Protein AF-A0A443QLZ4-F1 (afdb_monomer_lite)

Organism: NCBI:txid1965070

Sequence (240 aa):
MLQHGLLSSGIDWIINAPALGIEQSEVVFQNKTVSNNLGFALSLFGYDVWLTNSRGNTYGVNHTKLDPMKEDKSIRNFLYEVGGPFLPPNNLVNKLGGVLCSDFLFREVCANILFLIIGPDHFQLNKTRLHVYVAHTPAGISAWNLVHHLQSFESKKFQKFDYGADKNRQKYGTKTPPLYNLTKIDSRCTAIIFSQNDWISDPDDVQFLRDQVKGQFLLDYKVPFLQWNHADFIWGIEAA

Secondary structure (DSSP, 8-state):
-B---TT--GGGGG-SSSSSSSTT---EETTEE--S-HHHHHHHTT----B---TTSTT----SS--TTSS---HHHIIIII--BSS-TT-HHHHHHHHHHHSTTTHHHHHHHHHHHH---TTTB-GGGHHHHHHHSS---BHHHHHHHHHHHHHTS-B-----HHHHHHHHSSSSPPBP-GGG---TT-EEEE-SS-SSS-HHHHHHHHHH--SPPSEEEE-S-TT--TTHHHHBTT--

InterPro domains:
  IPR029058 Alpha/Beta hydrolase fold [G3DSA:3.40.50.1820] (1-77)
  IPR029058 Alpha/Beta hydrolase fold [G3DSA:3.40.50.1820] (78-240)
  IPR029058 Alpha/Beta hydrolase fold [SSF53474] (86-238)

Radius of gyration: 19.68 Å; chains: 1; bounding box: 50×44×58 Å

Foldseek 3Di:
DDEDDDQAFLCLLQQLDPDNDQPDAPDADPNDRADLRNQRRCVVVVDDRDRDGDAQFQVRQPDPPDHLPPDDDDPVCQQQPPQGWPPGAPDPQLVVQLVQLCDPVCLVVLQVVVCVQWNDDPQFAPSNSSSVVSNRTSRTDTSQSVQQVVVCVVVVAQFDRQSAQVVCCVPPVGRGTDGDQQCVQADQAAAAEEECGGPPCHPVNVVVSVVRHPYHHPYYYYDPDNRCTRSSCRNTPPND

pLDDT: mean 84.99, std 12.44, range [49.16, 97.94]

Structure (mmCIF, N/CA/C/O backbone):
data_AF-A0A443QLZ4-F1
#
_entry.id   AF-A0A443QLZ4-F1
#
loop_
_atom_site.group_PDB
_atom_site.id
_atom_site.type_symbol
_atom_site.label_atom_id
_atom_site.label_alt_id
_atom_site.label_comp_id
_atom_site.label_asym_id
_atom_site.label_entity_id
_atom_site.label_seq_id
_atom_site.pdbx_PDB_ins_code
_atom_site.Cartn_x
_atom_site.Cartn_y
_atom_site.Cartn_z
_atom_site.occupancy
_atom_site.B_iso_or_equiv
_atom_site.auth_seq_id
_atom_site.auth_comp_id
_atom_site.auth_asym_id
_atom_site.auth_atom_id
_atom_site.pdbx_PDB_model_num
ATOM 1 N N . MET A 1 1 ? -9.778 5.030 -9.621 1.00 87.88 1 MET A N 1
ATOM 2 C CA . MET A 1 1 ? -9.053 5.656 -8.492 1.00 87.88 1 MET A CA 1
ATOM 3 C C . MET A 1 1 ? -7.991 4.681 -8.021 1.00 87.88 1 MET A C 1
ATOM 5 O O . MET A 1 1 ? -8.345 3.541 -7.755 1.00 87.88 1 MET A O 1
ATOM 9 N N . LEU A 1 2 ? -6.731 5.104 -7.955 1.00 91.88 2 LEU A N 1
ATOM 10 C CA . LEU A 1 2 ? -5.603 4.325 -7.446 1.00 91.88 2 LEU A CA 1
ATOM 11 C C . LEU A 1 2 ? -5.180 4.905 -6.095 1.00 91.88 2 LEU A C 1
ATOM 13 O O . LEU A 1 2 ? -4.821 6.081 -6.017 1.00 91.88 2 LEU A O 1
ATOM 17 N N . GLN A 1 3 ? -5.255 4.082 -5.051 1.00 91.69 3 GLN A N 1
ATOM 18 C CA . GLN A 1 3 ? -4.931 4.444 -3.673 1.00 91.69 3 GLN A CA 1
ATOM 19 C C . GLN A 1 3 ? -3.658 3.723 -3.245 1.00 91.69 3 GLN A C 1
ATOM 21 O O . GLN A 1 3 ? -3.548 2.513 -3.398 1.00 91.69 3 GLN A O 1
ATOM 26 N N . HIS A 1 4 ? -2.707 4.473 -2.700 1.00 89.94 4 HIS A N 1
ATOM 27 C CA . HIS A 1 4 ? -1.430 3.943 -2.231 1.00 89.94 4 HIS A CA 1
ATOM 28 C C . HIS A 1 4 ? -1.506 3.412 -0.785 1.00 89.94 4 HIS A C 1
ATOM 30 O O . HIS A 1 4 ? -2.397 3.804 -0.020 1.00 89.94 4 HIS A O 1
ATOM 36 N N . GLY A 1 5 ? -0.536 2.567 -0.410 1.00 85.12 5 GLY A N 1
ATOM 37 C CA . GLY A 1 5 ? -0.358 2.028 0.946 1.00 85.12 5 GLY A CA 1
ATOM 38 C C . GLY A 1 5 ? 0.264 3.019 1.941 1.00 85.12 5 GLY A C 1
ATOM 39 O O . GLY A 1 5 ? 0.556 4.166 1.596 1.00 85.12 5 GLY A O 1
ATOM 40 N N . LEU A 1 6 ? 0.485 2.575 3.186 1.00 84.00 6 LEU A N 1
ATOM 41 C CA . LEU A 1 6 ? 0.825 3.432 4.334 1.00 84.00 6 LEU A CA 1
ATOM 42 C C . LEU A 1 6 ? 1.983 4.408 4.072 1.00 84.00 6 LEU A C 1
ATOM 44 O O . LEU A 1 6 ? 1.815 5.603 4.277 1.00 84.00 6 LEU A O 1
ATOM 48 N N . LEU A 1 7 ? 3.144 3.917 3.633 1.00 83.12 7 LEU A N 1
ATOM 49 C CA . LEU A 1 7 ? 4.377 4.715 3.515 1.00 83.12 7 LEU A CA 1
ATOM 50 C C . LEU A 1 7 ? 4.569 5.372 2.139 1.00 83.12 7 LEU A C 1
ATOM 52 O O . LEU A 1 7 ? 5.565 6.055 1.910 1.00 83.12 7 LEU A O 1
ATOM 56 N N . SER A 1 8 ? 3.625 5.153 1.234 1.00 87.38 8 SER A N 1
ATOM 57 C CA . SER A 1 8 ? 3.725 5.448 -0.193 1.00 87.38 8 SER A CA 1
ATOM 58 C C . SER A 1 8 ? 2.998 6.760 -0.555 1.00 87.38 8 SER A C 1
ATOM 60 O O . SER A 1 8 ? 2.537 7.506 0.315 1.00 87.38 8 SER A O 1
ATOM 62 N N . SER A 1 9 ? 2.912 7.079 -1.845 1.00 90.44 9 SER A N 1
ATOM 63 C CA . SER A 1 9 ? 2.120 8.186 -2.382 1.00 90.44 9 SER A CA 1
ATOM 64 C C . SER A 1 9 ? 1.564 7.845 -3.761 1.00 90.44 9 SER A C 1
ATOM 66 O O . SER A 1 9 ? 1.970 6.868 -4.385 1.00 90.44 9 SER A O 1
ATOM 68 N N . GLY A 1 10 ? 0.660 8.682 -4.274 1.00 91.38 10 GLY A N 1
ATOM 69 C CA . GLY A 1 10 ? 0.108 8.507 -5.619 1.00 91.38 10 GLY A CA 1
ATOM 70 C C . GLY A 1 10 ? 1.159 8.467 -6.742 1.00 91.38 10 GLY A C 1
ATOM 71 O O . GLY A 1 10 ? 0.845 7.975 -7.823 1.00 91.38 10 GLY A O 1
ATOM 72 N N . ILE A 1 11 ? 2.392 8.941 -6.502 1.00 90.81 11 ILE A N 1
ATOM 73 C CA . ILE A 1 11 ? 3.473 8.917 -7.498 1.00 90.81 11 ILE A CA 1
ATOM 74 C C . ILE A 1 11 ? 3.935 7.491 -7.833 1.00 90.81 11 ILE A C 1
ATOM 76 O O . ILE A 1 11 ? 4.375 7.254 -8.955 1.00 90.81 11 ILE A O 1
ATOM 80 N N . ASP A 1 12 ? 3.794 6.535 -6.909 1.00 90.88 12 ASP A N 1
ATOM 81 C CA . ASP A 1 12 ? 4.320 5.175 -7.081 1.00 90.88 12 ASP A CA 1
ATOM 82 C C . ASP A 1 12 ? 3.684 4.465 -8.286 1.00 90.88 12 ASP A C 1
ATOM 84 O O . ASP A 1 12 ? 4.334 3.671 -8.960 1.00 90.88 12 ASP A O 1
ATOM 88 N N . TRP A 1 13 ? 2.455 4.850 -8.639 1.00 91.94 13 TRP A N 1
ATOM 89 C CA . TRP A 1 13 ? 1.717 4.349 -9.800 1.00 91.94 13 TRP A CA 1
ATOM 90 C C . TRP A 1 13 ? 2.259 4.826 -11.158 1.00 91.94 13 TRP A C 1
ATOM 92 O O . TRP A 1 13 ? 1.771 4.367 -12.196 1.00 91.94 13 TRP A O 1
ATOM 102 N N . ILE A 1 14 ? 3.215 5.764 -11.174 1.00 90.25 14 ILE A N 1
ATOM 103 C CA . ILE A 1 14 ? 3.731 6.400 -12.397 1.00 90.25 14 ILE A CA 1
ATOM 104 C C . ILE A 1 14 ? 5.265 6.469 -12.504 1.00 90.25 14 ILE A C 1
ATOM 106 O O . ILE A 1 14 ? 5.773 7.148 -13.397 1.00 90.25 14 ILE A O 1
ATOM 110 N N . ILE A 1 15 ? 6.009 5.782 -11.628 1.00 90.06 15 ILE A N 1
ATOM 111 C CA . ILE A 1 15 ? 7.489 5.834 -11.596 1.00 90.06 15 ILE A CA 1
ATOM 112 C C . ILE A 1 15 ? 8.188 4.495 -11.850 1.00 90.06 15 ILE A C 1
ATOM 114 O O . ILE A 1 15 ? 9.422 4.439 -11.816 1.00 90.06 15 ILE A O 1
ATOM 118 N N . ASN A 1 16 ? 7.453 3.420 -12.122 1.00 89.25 16 ASN A N 1
ATOM 119 C CA . ASN A 1 16 ? 8.043 2.114 -12.399 1.00 89.25 16 ASN A CA 1
ATOM 120 C C . ASN A 1 16 ? 8.837 2.075 -13.723 1.00 89.25 16 ASN A C 1
ATOM 122 O O . ASN A 1 16 ? 9.837 1.373 -13.820 1.00 89.25 16 ASN A O 1
ATOM 126 N N . ALA A 1 17 ? 8.481 2.902 -14.711 1.00 84.88 17 ALA A N 1
ATOM 127 C CA . ALA A 1 17 ? 9.190 3.027 -15.990 1.00 84.88 17 ALA A CA 1
ATOM 128 C C . ALA A 1 17 ? 9.854 4.414 -16.174 1.00 84.88 17 ALA A C 1
ATOM 130 O O . ALA A 1 17 ? 9.366 5.406 -15.629 1.00 84.88 17 ALA A O 1
ATOM 131 N N . PRO A 1 18 ? 10.963 4.515 -16.942 1.00 73.94 18 PRO A N 1
ATOM 132 C CA . PRO A 1 18 ? 11.712 5.764 -17.156 1.00 73.94 18 PRO A CA 1
ATOM 133 C C . PRO A 1 18 ? 10.984 6.841 -17.969 1.00 73.94 18 PRO A C 1
ATOM 135 O O . PRO A 1 18 ? 11.336 8.010 -17.834 1.00 73.94 18 PRO A O 1
ATOM 138 N N . ALA A 1 19 ? 9.982 6.480 -18.773 1.00 65.88 19 ALA A N 1
ATOM 139 C CA . ALA A 1 19 ? 9.228 7.420 -19.600 1.00 65.88 19 ALA A CA 1
ATOM 140 C C . ALA A 1 19 ? 7.769 7.566 -19.131 1.00 65.88 19 ALA A C 1
ATOM 142 O O . ALA A 1 19 ? 7.139 6.604 -18.687 1.00 65.88 19 ALA A O 1
ATOM 143 N N . LEU A 1 20 ? 7.221 8.778 -19.295 1.00 59.84 20 LEU A N 1
ATOM 144 C CA . LEU A 1 20 ? 5.826 9.151 -18.986 1.00 59.84 20 LEU A CA 1
ATOM 145 C C . LEU A 1 20 ? 4.800 8.560 -19.977 1.00 59.84 20 LEU A C 1
ATOM 147 O O . LEU A 1 20 ? 3.607 8.836 -19.898 1.00 59.84 20 LEU A O 1
ATOM 151 N N . GLY A 1 21 ? 5.258 7.741 -20.917 1.00 54.78 21 GLY A N 1
ATOM 152 C CA . GLY A 1 21 ? 4.451 7.079 -21.925 1.00 54.78 21 GLY A CA 1
ATOM 153 C C . GLY A 1 21 ? 5.347 6.229 -22.815 1.00 54.78 21 GLY A C 1
ATOM 154 O O . GLY A 1 21 ? 6.498 6.583 -23.026 1.00 54.78 21 GLY A O 1
ATOM 155 N N . ILE A 1 22 ? 4.797 5.095 -23.250 1.00 53.38 22 ILE A N 1
ATOM 156 C CA . ILE A 1 22 ? 5.038 4.250 -24.438 1.00 53.38 22 ILE A CA 1
ATOM 157 C C . ILE A 1 22 ? 6.429 4.107 -25.096 1.00 53.38 22 ILE A C 1
ATOM 159 O O . ILE A 1 22 ? 6.707 3.042 -25.631 1.00 53.38 22 ILE A O 1
ATOM 163 N N . GLU A 1 23 ? 7.302 5.110 -25.081 1.00 51.00 23 GLU A N 1
ATOM 164 C CA . GLU A 1 23 ? 8.528 5.186 -25.891 1.00 51.00 23 GLU A CA 1
ATOM 165 C C . GLU A 1 23 ? 9.589 4.126 -25.550 1.00 51.00 23 GLU A C 1
ATOM 167 O O . GLU A 1 23 ? 10.515 3.922 -26.329 1.00 51.00 23 GLU A O 1
ATOM 172 N N . GLN A 1 24 ? 9.457 3.430 -24.415 1.00 50.62 24 GLN A N 1
ATOM 173 C CA . GLN A 1 24 ? 10.374 2.362 -23.993 1.00 50.62 24 GLN A CA 1
ATOM 174 C C . GLN A 1 24 ? 9.673 1.165 -23.340 1.00 50.62 24 GLN A C 1
ATOM 176 O O . GLN A 1 24 ? 10.308 0.430 -22.587 1.00 50.62 24 GLN A O 1
ATOM 181 N N . SER A 1 25 ? 8.369 0.969 -23.563 1.00 55.22 25 SER A N 1
ATOM 182 C CA . SER A 1 25 ? 7.759 -0.274 -23.089 1.00 55.22 25 SER A CA 1
ATOM 183 C C . SER A 1 25 ? 7.917 -1.385 -24.121 1.00 55.22 25 SER A C 1
ATOM 185 O O . SER A 1 25 ? 7.547 -1.227 -25.283 1.00 55.22 25 SER A O 1
ATOM 187 N N . GLU A 1 26 ? 8.451 -2.516 -23.673 1.00 55.25 26 GLU A N 1
ATOM 188 C CA . GLU A 1 26 ? 8.516 -3.760 -24.442 1.00 55.25 26 GLU A CA 1
ATOM 189 C C . GLU A 1 26 ? 7.192 -4.547 -24.382 1.00 55.25 26 GLU A C 1
ATOM 191 O O . GLU A 1 26 ? 7.004 -5.506 -25.129 1.00 55.25 26 GLU A O 1
ATOM 196 N N . VAL A 1 27 ? 6.247 -4.136 -23.528 1.00 60.91 27 VAL A N 1
ATOM 197 C CA . VAL A 1 27 ? 4.985 -4.849 -23.304 1.00 60.91 27 VAL A CA 1
ATOM 198 C C . VAL A 1 27 ? 3.932 -4.372 -24.300 1.00 60.91 27 VAL A C 1
ATOM 200 O O . VAL A 1 27 ? 3.516 -3.212 -24.287 1.00 60.91 27 VAL A O 1
ATOM 203 N N . VAL A 1 28 ? 3.474 -5.278 -25.168 1.00 65.44 28 VAL A N 1
ATOM 204 C CA . VAL A 1 28 ? 2.368 -5.044 -26.108 1.00 65.44 28 VAL A CA 1
ATOM 205 C C . VAL A 1 28 ? 1.142 -5.829 -25.649 1.00 65.44 28 VAL A C 1
ATOM 207 O O . VAL A 1 28 ? 1.141 -7.057 -25.673 1.00 65.44 28 VAL A O 1
ATOM 210 N N . PHE A 1 29 ? 0.066 -5.129 -25.293 1.00 66.19 29 PHE A N 1
ATOM 211 C CA . PHE A 1 29 ? -1.226 -5.725 -24.949 1.00 66.19 29 PHE A CA 1
ATOM 212 C C . PHE A 1 29 ? -2.305 -5.203 -25.897 1.00 66.19 29 PHE A C 1
ATOM 214 O O . PHE A 1 29 ? -2.460 -3.996 -26.076 1.00 66.19 29 PHE A O 1
ATOM 221 N N . GLN A 1 30 ? -3.059 -6.110 -26.529 1.00 69.06 30 GLN A N 1
ATOM 222 C CA . GLN A 1 30 ? -4.100 -5.764 -27.513 1.00 69.06 30 GLN A CA 1
ATOM 223 C C . GLN A 1 30 ? -3.608 -4.792 -28.610 1.00 69.06 30 GLN A C 1
ATOM 225 O O . GLN A 1 30 ? -4.276 -3.809 -28.929 1.00 69.06 30 GLN A O 1
ATOM 230 N N . ASN A 1 31 ? -2.425 -5.052 -29.183 1.00 71.50 31 ASN A N 1
ATOM 231 C CA . ASN A 1 31 ? -1.764 -4.209 -30.195 1.00 71.50 31 ASN A CA 1
ATOM 232 C C . ASN A 1 31 ? -1.441 -2.771 -29.742 1.00 71.50 31 ASN A C 1
ATOM 234 O O . ASN A 1 31 ? -1.151 -1.914 -30.577 1.00 71.50 31 ASN A O 1
ATOM 238 N N . LYS A 1 32 ? -1.469 -2.496 -28.436 1.00 69.38 32 LYS A N 1
ATOM 239 C CA . LYS A 1 32 ? -0.990 -1.247 -27.845 1.00 69.38 32 LYS A CA 1
ATOM 240 C C . LYS A 1 32 ? 0.255 -1.539 -27.028 1.00 69.38 32 LYS A C 1
ATOM 242 O O . LYS A 1 32 ? 0.255 -2.455 -26.214 1.00 69.38 32 LYS A O 1
ATOM 247 N N . THR A 1 33 ? 1.299 -0.750 -27.214 1.00 70.94 33 THR A N 1
ATOM 248 C CA . THR A 1 33 ? 2.425 -0.738 -26.282 1.00 70.94 33 THR A CA 1
ATOM 249 C C . THR A 1 33 ? 1.952 -0.119 -24.954 1.00 70.94 33 THR A C 1
ATOM 251 O O . THR A 1 33 ? 1.300 0.927 -24.960 1.00 70.94 33 THR A O 1
ATOM 254 N N . VAL A 1 34 ? 2.214 -0.771 -23.820 1.00 73.00 34 VAL A N 1
ATOM 255 C CA . VAL A 1 34 ? 1.664 -0.419 -22.495 1.00 73.00 34 VAL A CA 1
ATOM 256 C C . VAL A 1 34 ? 2.789 -0.090 -21.531 1.00 73.00 34 VAL A C 1
ATOM 258 O O . VAL A 1 34 ? 3.670 -0.902 -21.332 1.00 73.00 34 VAL A O 1
ATOM 261 N N . SER A 1 35 ? 2.786 1.082 -20.898 1.00 75.75 35 SER A N 1
ATOM 262 C CA . SER A 1 35 ? 3.812 1.429 -19.902 1.00 75.75 35 SER A CA 1
ATOM 263 C C . SER A 1 35 ? 3.724 0.544 -18.648 1.00 75.75 35 SER A C 1
ATOM 265 O O . SER A 1 35 ? 2.627 0.360 -18.133 1.00 75.75 35 SER A O 1
ATOM 267 N N . ASN A 1 36 ? 4.864 0.141 -18.068 1.00 81.19 36 ASN A N 1
ATOM 268 C CA . ASN A 1 36 ? 4.904 -0.499 -16.735 1.00 81.19 36 ASN A CA 1
ATOM 269 C C . ASN A 1 36 ? 4.462 0.439 -15.591 1.00 81.19 36 ASN A C 1
ATOM 271 O O . ASN A 1 36 ? 4.407 0.046 -14.429 1.00 81.19 36 ASN A O 1
ATOM 275 N N . ASN A 1 37 ? 4.142 1.693 -15.908 1.00 87.25 37 ASN A N 1
ATOM 276 C CA . ASN A 1 37 ? 3.448 2.616 -15.025 1.00 87.25 37 ASN A CA 1
ATOM 277 C C . ASN A 1 37 ? 1.934 2.372 -15.098 1.00 87.25 37 ASN A C 1
ATOM 279 O O . ASN A 1 37 ? 1.282 2.858 -16.028 1.00 87.25 37 ASN A O 1
ATOM 283 N N . LEU A 1 38 ? 1.358 1.685 -14.103 1.00 88.19 38 LEU A N 1
ATOM 284 C CA . LEU A 1 38 ? -0.071 1.338 -14.071 1.00 88.19 38 LEU A CA 1
ATOM 285 C C . LEU A 1 38 ? -0.993 2.543 -14.324 1.00 88.19 38 LEU A C 1
ATOM 287 O O . LEU A 1 38 ? -1.982 2.432 -15.050 1.00 88.19 38 LEU A O 1
ATOM 291 N N . GLY A 1 39 ? -0.663 3.716 -13.773 1.00 90.00 39 GLY A N 1
ATOM 292 C CA . GLY A 1 39 ? -1.445 4.933 -13.994 1.00 90.00 39 GLY A CA 1
ATOM 293 C C . GLY A 1 39 ? -1.522 5.336 -15.472 1.00 90.00 39 GLY A C 1
ATOM 294 O O . GLY A 1 39 ? -2.596 5.686 -15.961 1.00 90.00 39 GLY A O 1
ATOM 295 N N . PHE A 1 40 ? -0.412 5.236 -16.211 1.00 87.06 40 PHE A N 1
ATOM 296 C CA . PHE A 1 40 ? -0.397 5.521 -17.649 1.00 87.06 40 PHE A CA 1
ATOM 297 C C . PHE A 1 40 ? -1.010 4.386 -18.469 1.00 87.06 40 PHE A C 1
ATOM 299 O O . PHE A 1 40 ? -1.717 4.666 -19.435 1.00 87.06 40 PHE A O 1
ATOM 306 N N . ALA A 1 41 ? -0.807 3.128 -18.067 1.00 84.50 41 ALA A N 1
ATOM 307 C CA . ALA A 1 41 ? -1.445 1.976 -18.699 1.00 84.50 41 ALA A CA 1
ATOM 308 C C . ALA A 1 41 ? -2.975 2.120 -18.710 1.00 84.50 41 ALA A C 1
ATOM 310 O O . ALA A 1 41 ? -3.594 2.068 -19.770 1.00 84.50 41 ALA A O 1
ATOM 311 N N . LEU A 1 42 ? -3.588 2.397 -17.554 1.00 88.31 42 LEU A N 1
ATOM 312 C CA . LEU A 1 42 ? -5.040 2.581 -17.444 1.00 88.31 42 LEU A CA 1
ATOM 313 C C . LEU A 1 42 ? -5.543 3.766 -18.283 1.00 88.31 42 LEU A C 1
ATOM 315 O O . LEU A 1 42 ? -6.559 3.651 -18.967 1.00 88.31 42 LEU A O 1
ATOM 319 N N . SER A 1 43 ? -4.810 4.880 -18.294 1.00 88.12 43 SER A N 1
ATOM 320 C CA . SER A 1 43 ? -5.155 6.038 -19.128 1.00 88.12 43 SER A CA 1
ATOM 321 C C . SER A 1 43 ? -5.150 5.692 -20.629 1.00 88.12 43 SER A C 1
ATOM 323 O O . SER A 1 43 ? -6.089 6.031 -21.348 1.00 88.12 43 SER A O 1
ATOM 325 N N . LEU A 1 44 ? -4.168 4.913 -21.106 1.00 84.00 44 LEU A N 1
ATOM 326 C CA . LEU A 1 44 ? -4.092 4.439 -22.503 1.00 84.00 44 LEU A CA 1
ATOM 327 C C . LEU A 1 44 ? -5.242 3.493 -22.903 1.00 84.00 44 LEU A C 1
ATOM 329 O O . LEU A 1 44 ? -5.581 3.371 -24.091 1.00 84.00 44 LEU A O 1
ATOM 333 N N . PHE A 1 45 ? -5.860 2.828 -21.925 1.00 85.62 45 PHE A N 1
ATOM 334 C CA . PHE A 1 45 ? -7.077 2.035 -22.118 1.00 85.62 45 PHE A CA 1
ATOM 335 C C . PHE A 1 45 ? -8.371 2.860 -22.031 1.00 85.62 45 PHE A C 1
ATOM 337 O O . PHE A 1 45 ? -9.449 2.299 -22.209 1.00 85.62 45 PHE A O 1
ATOM 344 N N . GLY A 1 46 ? -8.280 4.181 -21.848 1.00 88.25 46 GLY A N 1
ATOM 345 C CA . GLY A 1 46 ? -9.426 5.091 -21.847 1.00 88.25 46 GLY A CA 1
ATOM 346 C C . GLY A 1 46 ? -10.128 5.220 -20.496 1.00 88.25 46 GLY A C 1
ATOM 347 O O . GLY A 1 46 ? -11.262 5.689 -20.452 1.00 88.25 46 GLY A O 1
ATOM 348 N N . TYR A 1 47 ? -9.486 4.802 -19.401 1.00 90.75 47 TYR A N 1
ATOM 349 C CA . TYR A 1 47 ? -10.025 4.983 -18.054 1.00 90.75 47 TYR A CA 1
ATOM 350 C C . TYR A 1 47 ? -9.689 6.370 -17.491 1.00 90.75 47 TYR A C 1
ATOM 352 O O . TYR A 1 47 ? -8.569 6.856 -17.641 1.00 90.75 47 TYR A O 1
ATOM 360 N N . ASP A 1 48 ? -10.620 6.954 -16.732 1.00 94.88 48 ASP A N 1
ATOM 361 C CA . ASP A 1 48 ? -10.339 8.125 -15.896 1.00 94.88 48 ASP A CA 1
ATOM 362 C C . ASP A 1 48 ? -9.482 7.723 -14.686 1.00 94.88 48 ASP A C 1
ATOM 364 O O . ASP A 1 48 ? -9.936 7.051 -13.746 1.00 94.88 48 ASP A O 1
ATOM 368 N N . VAL A 1 49 ? -8.218 8.146 -14.690 1.00 93.12 49 VAL A N 1
ATOM 369 C CA . VAL A 1 49 ? -7.250 7.788 -13.650 1.00 93.12 49 VAL A CA 1
ATOM 370 C C . VAL A 1 49 ? -7.144 8.893 -12.606 1.00 93.12 49 VAL A C 1
ATOM 372 O O . VAL A 1 49 ? -6.650 9.987 -12.860 1.00 93.12 49 VAL A O 1
ATOM 375 N N . TRP A 1 50 ? -7.560 8.563 -11.386 1.00 94.56 50 TRP A N 1
ATOM 376 C CA . TRP A 1 50 ? -7.420 9.418 -10.210 1.00 94.56 50 TRP A CA 1
ATOM 377 C C . TRP A 1 50 ? -6.349 8.835 -9.297 1.00 94.56 50 TRP A C 1
ATOM 379 O O . TRP A 1 50 ? -6.564 7.755 -8.746 1.00 94.56 50 TRP A O 1
ATOM 389 N N . LEU A 1 51 ? -5.225 9.533 -9.134 1.00 93.19 51 LEU A N 1
ATOM 390 C CA . LEU A 1 51 ? -4.163 9.165 -8.196 1.00 93.19 51 LEU A CA 1
ATOM 391 C C . LEU A 1 51 ? -4.417 9.889 -6.877 1.00 93.19 51 LEU A C 1
ATOM 393 O O . LEU A 1 51 ? -4.262 11.109 -6.792 1.00 93.19 51 LEU A O 1
ATOM 397 N N . THR A 1 52 ? -4.869 9.165 -5.859 1.00 89.12 52 THR A N 1
ATOM 398 C CA . THR A 1 52 ? -5.140 9.783 -4.561 1.00 89.12 52 THR A CA 1
ATOM 399 C C . THR A 1 52 ? -3.865 9.929 -3.761 1.00 89.12 52 THR A C 1
ATOM 401 O O . THR A 1 52 ? -2.876 9.227 -3.975 1.00 89.12 52 THR A O 1
ATOM 404 N N . ASN A 1 53 ? -3.889 10.875 -2.827 1.00 87.06 53 ASN A N 1
ATOM 405 C CA . ASN A 1 53 ? -2.750 11.122 -1.977 1.00 87.06 53 ASN A CA 1
ATOM 406 C C . ASN A 1 53 ? -3.167 11.484 -0.560 1.00 87.06 53 ASN A C 1
ATOM 408 O O . ASN A 1 53 ? -4.172 12.166 -0.345 1.00 87.06 53 ASN A O 1
ATOM 412 N N . SER A 1 54 ? -2.369 11.044 0.407 1.00 80.69 54 SER A N 1
ATOM 413 C CA . SER A 1 54 ? -2.602 11.359 1.813 1.00 80.69 54 SER A CA 1
ATOM 414 C C . SER A 1 54 ? -2.107 12.767 2.147 1.00 80.69 54 SER A C 1
ATOM 416 O O . SER A 1 54 ? -0.992 13.155 1.805 1.00 80.69 54 SER A O 1
ATOM 418 N N . ARG A 1 55 ? -2.934 13.554 2.845 1.00 77.19 55 ARG A N 1
ATOM 419 C CA . ARG A 1 55 ? -2.543 14.884 3.337 1.00 77.19 55 ARG A CA 1
ATOM 420 C C . ARG A 1 55 ? -1.323 14.771 4.253 1.00 77.19 55 ARG A C 1
ATOM 422 O O . ARG A 1 55 ? -1.291 13.906 5.122 1.00 77.19 55 ARG A O 1
ATOM 429 N N . GLY A 1 56 ? -0.367 15.684 4.096 1.00 74.81 56 GLY A N 1
ATOM 430 C CA . GLY A 1 56 ? 0.853 15.719 4.906 1.00 74.81 56 GLY A CA 1
ATOM 431 C C . GLY A 1 56 ? 1.999 14.849 4.390 1.00 74.81 56 GLY A C 1
ATOM 432 O O . GLY A 1 56 ? 3.080 14.898 4.970 1.00 74.81 56 GLY A O 1
ATOM 433 N N . ASN A 1 57 ? 1.805 14.113 3.292 1.00 80.50 57 ASN A N 1
ATOM 434 C CA . ASN A 1 57 ? 2.914 13.490 2.575 1.00 80.50 57 ASN A CA 1
ATOM 435 C C . ASN A 1 57 ? 3.631 14.485 1.643 1.00 80.50 57 ASN A C 1
ATOM 437 O O . ASN A 1 57 ? 3.207 15.632 1.498 1.00 80.50 57 ASN A O 1
ATOM 441 N N . THR A 1 58 ? 4.711 14.040 0.994 1.00 82.94 58 THR A N 1
ATOM 442 C CA . THR A 1 58 ? 5.653 14.864 0.207 1.00 82.94 58 THR A CA 1
ATOM 443 C C . THR A 1 58 ? 4.985 15.718 -0.859 1.00 82.94 58 THR A C 1
ATOM 445 O O . THR A 1 58 ? 5.420 16.842 -1.100 1.00 82.94 58 THR A O 1
ATOM 448 N N . TYR A 1 59 ? 3.877 15.247 -1.424 1.00 84.94 59 TYR A N 1
ATOM 449 C CA . TYR A 1 59 ? 3.150 15.954 -2.476 1.00 84.94 59 TYR A CA 1
ATOM 450 C C . TYR A 1 59 ? 1.829 16.568 -1.985 1.00 84.94 59 TYR A C 1
ATOM 452 O O . TYR A 1 59 ? 1.050 17.074 -2.787 1.00 84.94 59 TYR A O 1
ATOM 460 N N . GLY A 1 60 ? 1.558 16.526 -0.677 1.00 80.38 60 GLY A N 1
ATOM 461 C CA . GLY A 1 60 ? 0.286 16.901 -0.056 1.00 80.38 60 GLY A CA 1
ATOM 462 C C . GLY A 1 60 ? 0.418 17.896 1.100 1.00 80.38 60 GLY A C 1
ATOM 463 O O . GLY A 1 60 ? -0.405 17.863 2.018 1.00 80.38 60 GLY A O 1
ATOM 464 N N . VAL A 1 61 ? 1.452 18.748 1.091 1.00 76.94 61 VAL A N 1
ATOM 465 C CA . VAL A 1 61 ? 1.758 19.698 2.184 1.00 76.94 61 VAL A CA 1
ATOM 466 C C . VAL A 1 61 ? 1.087 21.065 2.068 1.00 76.94 61 VAL A C 1
ATOM 468 O O . VAL A 1 61 ? 0.903 21.735 3.077 1.00 76.94 61 VAL A O 1
ATOM 471 N N . ASN A 1 62 ? 0.698 21.493 0.865 1.00 78.38 62 ASN A N 1
ATOM 472 C CA . ASN A 1 62 ? 0.207 22.854 0.624 1.00 78.38 62 ASN A CA 1
ATOM 473 C C . ASN A 1 62 ? -1.320 22.971 0.795 1.00 78.38 62 ASN A C 1
ATOM 475 O O . ASN A 1 62 ? -2.042 23.338 -0.133 1.00 78.38 62 ASN A O 1
ATOM 479 N N . HIS A 1 63 ? -1.840 22.585 1.961 1.00 77.88 63 HIS A N 1
ATOM 480 C CA . HIS A 1 63 ? -3.273 22.658 2.245 1.00 77.88 63 HIS A CA 1
ATOM 481 C C . HIS A 1 63 ? -3.647 24.024 2.847 1.00 77.88 63 HIS A C 1
ATOM 483 O O . HIS A 1 63 ? -3.063 24.469 3.828 1.00 77.88 63 HIS A O 1
ATOM 489 N N . THR A 1 64 ? -4.682 24.675 2.306 1.00 78.69 64 THR A N 1
ATOM 490 C CA . THR A 1 64 ? -5.028 26.086 2.598 1.00 78.69 64 THR A CA 1
ATOM 491 C C . THR A 1 64 ? -5.360 26.397 4.060 1.00 78.69 64 THR A C 1
ATOM 493 O O . THR A 1 64 ? -5.257 27.547 4.476 1.00 78.69 64 THR A O 1
ATOM 496 N N . LYS A 1 65 ? -5.794 25.397 4.837 1.00 71.75 65 LYS A N 1
ATOM 497 C CA . LYS A 1 65 ? -6.204 25.566 6.245 1.00 71.75 65 LYS A CA 1
ATOM 498 C C . LYS A 1 65 ? -5.367 24.791 7.258 1.00 71.75 65 LYS A C 1
ATOM 500 O O . LYS A 1 65 ? -5.375 25.156 8.424 1.00 71.75 65 LYS A O 1
ATOM 505 N N . LEU A 1 66 ? -4.726 23.699 6.842 1.00 65.38 66 LEU A N 1
ATOM 506 C CA . LEU A 1 66 ? -4.055 22.765 7.754 1.00 65.38 66 LEU A CA 1
ATOM 507 C C . LEU A 1 66 ? -2.619 22.627 7.276 1.00 65.38 66 LEU A C 1
ATOM 509 O O . LEU A 1 66 ? -2.404 22.090 6.196 1.00 65.38 66 LEU A O 1
ATOM 513 N N . ASP A 1 67 ? -1.674 23.118 8.064 1.00 72.25 67 ASP A N 1
ATOM 514 C CA . ASP A 1 67 ? -0.253 23.037 7.752 1.00 72.25 67 ASP A CA 1
ATOM 515 C C . ASP A 1 67 ? 0.391 21.985 8.668 1.00 72.25 67 ASP A C 1
ATOM 517 O O . ASP A 1 67 ? 0.478 22.213 9.877 1.00 72.25 67 ASP A O 1
ATOM 521 N N . PRO A 1 68 ? 0.838 20.835 8.126 1.00 65.50 68 PRO A N 1
ATOM 522 C CA . PRO A 1 68 ? 1.415 19.765 8.933 1.00 65.50 68 PRO A CA 1
ATOM 523 C C . PRO A 1 68 ? 2.741 20.165 9.601 1.00 65.50 68 PRO A C 1
ATOM 525 O O . PRO A 1 68 ? 3.180 19.472 10.514 1.00 65.50 68 PRO A O 1
ATOM 528 N N . MET A 1 69 ? 3.399 21.244 9.159 1.00 69.12 69 MET A N 1
ATOM 529 C CA . MET A 1 69 ? 4.698 21.692 9.677 1.00 69.12 69 MET A CA 1
ATOM 530 C C . MET A 1 69 ? 4.586 22.818 10.714 1.00 69.12 69 MET A C 1
ATOM 532 O O . MET A 1 69 ? 5.593 23.196 11.312 1.00 69.12 69 MET A O 1
ATOM 536 N N . LYS A 1 70 ? 3.388 23.377 10.925 1.00 63.34 70 LYS A N 1
ATOM 537 C CA . LYS A 1 70 ? 3.191 24.600 11.721 1.00 63.34 70 LYS A CA 1
ATOM 538 C C . LYS A 1 70 ? 2.951 24.359 13.217 1.00 63.34 70 LYS A C 1
ATOM 540 O O . LYS A 1 70 ? 2.829 25.329 13.959 1.00 63.34 70 LYS A O 1
ATOM 545 N N . GLU A 1 71 ? 2.884 23.110 13.680 1.00 56.50 71 GLU A N 1
ATOM 546 C CA . GLU A 1 71 ? 2.423 22.801 15.043 1.00 56.50 71 GLU A CA 1
ATOM 547 C C . GLU A 1 71 ? 3.534 22.522 16.076 1.00 56.50 71 GLU A C 1
ATOM 549 O O . GLU A 1 71 ? 4.629 22.054 15.763 1.00 56.50 71 GLU A O 1
ATOM 554 N N . ASP A 1 72 ? 3.225 22.887 17.325 1.00 53.00 72 ASP A N 1
ATOM 555 C CA . ASP A 1 72 ? 4.134 23.076 18.460 1.00 53.00 72 ASP A CA 1
ATOM 556 C C . ASP A 1 72 ? 4.804 21.776 18.964 1.00 53.00 72 ASP A C 1
ATOM 558 O O . ASP A 1 72 ? 4.214 20.695 19.009 1.00 53.00 72 ASP A O 1
ATOM 562 N N . LYS A 1 73 ? 6.072 21.897 19.373 1.00 53.03 73 LYS A N 1
ATOM 563 C CA . LYS A 1 73 ? 7.105 20.843 19.461 1.00 53.03 73 LYS A CA 1
ATOM 564 C C . LYS A 1 73 ? 7.093 20.017 20.755 1.00 53.03 73 LYS A C 1
ATOM 566 O O . LYS A 1 73 ? 8.097 19.398 21.110 1.00 53.03 73 LYS A O 1
ATOM 571 N N . SER A 1 74 ? 5.983 19.983 21.485 1.00 60.19 74 SER A N 1
ATOM 572 C CA . SER A 1 74 ? 5.845 19.066 22.622 1.00 60.19 74 SER A CA 1
ATOM 573 C C . SER A 1 74 ? 5.551 17.657 22.101 1.00 60.19 74 SER A C 1
ATOM 575 O O . SER A 1 74 ? 4.453 17.405 21.617 1.00 60.19 74 SER A O 1
ATOM 577 N N . ILE A 1 75 ? 6.499 16.717 22.227 1.00 53.78 75 ILE A N 1
ATOM 578 C CA . ILE A 1 75 ? 6.362 15.312 21.772 1.00 53.78 75 ILE A CA 1
ATOM 579 C C . ILE A 1 75 ? 5.060 14.653 22.266 1.00 53.78 75 ILE A C 1
ATOM 581 O O . ILE A 1 75 ? 4.437 13.875 21.544 1.00 53.78 75 ILE A O 1
ATOM 585 N N . ARG A 1 76 ? 4.605 14.991 23.481 1.00 49.16 76 ARG A N 1
ATOM 586 C CA . ARG A 1 76 ? 3.366 14.450 24.056 1.00 49.16 76 ARG A CA 1
ATOM 587 C C . ARG A 1 76 ? 2.109 15.005 23.371 1.00 49.16 76 ARG A C 1
ATOM 589 O O . ARG A 1 76 ? 1.215 14.224 23.054 1.00 49.16 76 ARG A O 1
ATOM 596 N N . ASN A 1 77 ? 2.046 16.313 23.117 1.00 53.09 77 ASN A N 1
ATOM 597 C CA . ASN A 1 77 ? 0.910 16.934 22.416 1.00 53.09 77 ASN A CA 1
ATOM 598 C C . ASN A 1 77 ? 0.919 16.555 20.925 1.00 53.09 77 ASN A C 1
ATOM 600 O O . ASN A 1 77 ? -0.122 16.283 20.329 1.00 53.09 77 ASN A O 1
ATOM 604 N N . PHE A 1 78 ? 2.115 16.431 20.353 1.00 52.97 78 PHE A N 1
ATOM 605 C CA . PHE A 1 78 ? 2.355 16.045 18.970 1.00 52.97 78 PHE A CA 1
ATOM 606 C C . PHE A 1 78 ? 1.808 14.651 18.627 1.00 52.97 78 PHE A C 1
ATOM 608 O O . PHE A 1 78 ? 1.116 14.494 17.620 1.00 52.97 78 PHE A O 1
ATOM 615 N N . LEU A 1 79 ? 2.073 13.644 19.472 1.00 53.94 79 LEU A N 1
ATOM 616 C CA . LEU A 1 79 ? 1.629 12.265 19.231 1.00 53.94 79 LEU A CA 1
ATOM 617 C C . LEU A 1 79 ? 0.136 12.057 19.538 1.00 53.94 79 LEU A C 1
ATOM 619 O O . LEU A 1 79 ? -0.550 11.381 18.773 1.00 53.94 79 LEU A O 1
ATOM 623 N N . TYR A 1 80 ? -0.385 12.646 20.621 1.00 53.56 80 TYR A N 1
ATOM 624 C CA . TYR A 1 80 ? -1.732 12.331 21.122 1.00 53.56 80 TYR A CA 1
ATOM 625 C C . TYR A 1 80 ? -2.833 13.338 20.762 1.00 53.56 80 TYR A C 1
ATOM 627 O O . TYR A 1 80 ? -4.003 12.951 20.728 1.00 53.56 80 TYR A O 1
ATOM 635 N N . GLU A 1 81 ? -2.513 14.611 20.523 1.00 57.00 81 GLU A N 1
ATOM 636 C CA . GLU A 1 81 ? -3.530 15.654 20.300 1.00 57.00 81 GLU A CA 1
ATOM 637 C C . GLU A 1 81 ? -3.611 16.111 18.845 1.00 57.00 81 GLU A C 1
ATOM 639 O O . GLU A 1 81 ? -4.714 16.333 18.351 1.00 57.00 81 GLU A O 1
ATOM 644 N N . VAL A 1 82 ? -2.472 16.177 18.152 1.00 60.38 82 VAL A N 1
ATOM 645 C CA . VAL A 1 82 ? -2.381 16.765 16.805 1.00 60.38 82 VAL A CA 1
ATOM 646 C C . VAL A 1 82 ? -2.169 15.716 15.715 1.00 60.38 82 VAL A C 1
ATOM 648 O O . VAL A 1 82 ? -2.750 15.810 14.635 1.00 60.38 82 VAL A O 1
ATOM 651 N N . GLY A 1 83 ? -1.333 14.708 15.97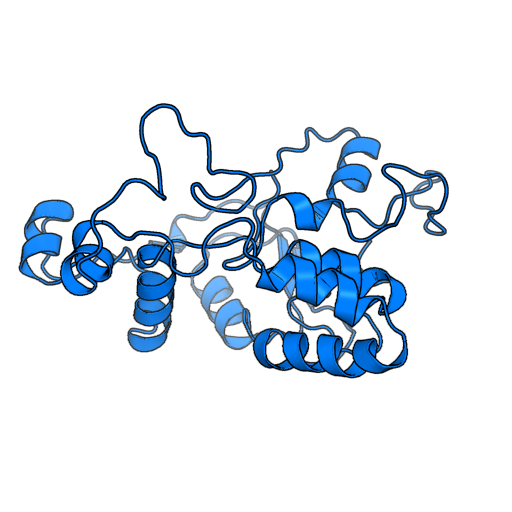9 1.00 67.69 83 GLY A N 1
ATOM 652 C CA . GLY A 1 83 ? -0.990 13.704 14.976 1.00 67.69 83 GLY A CA 1
ATOM 653 C C . GLY A 1 83 ? -0.087 14.236 13.873 1.00 67.69 83 GLY A C 1
ATOM 654 O O . GLY A 1 83 ? -0.292 13.897 12.712 1.00 67.69 83 GLY A O 1
ATOM 655 N N . GLY A 1 84 ? 0.895 15.067 14.228 1.00 69.12 84 GLY A N 1
ATOM 656 C CA . GLY A 1 84 ? 1.827 15.689 13.283 1.00 69.12 84 GLY A CA 1
ATOM 657 C C . GLY A 1 84 ? 2.695 14.696 12.478 1.00 69.12 84 GLY A C 1
ATOM 658 O O . GLY A 1 84 ? 2.518 13.480 12.569 1.00 69.12 84 GLY A O 1
ATOM 659 N N . PRO A 1 85 ? 3.632 15.185 11.648 1.00 73.00 85 PRO A N 1
ATOM 660 C CA . PRO A 1 85 ? 4.426 14.364 10.726 1.00 73.00 85 PRO A CA 1
ATOM 661 C C . PRO A 1 85 ? 5.369 13.382 11.441 1.00 73.00 85 PRO A C 1
ATOM 663 O O . PRO A 1 85 ? 6.345 13.792 12.059 1.00 73.00 85 PRO A O 1
ATOM 666 N N . PHE A 1 86 ? 5.149 12.074 11.306 1.00 72.94 86 PHE A N 1
ATOM 667 C CA . PHE A 1 86 ? 6.091 11.069 11.821 1.00 72.94 86 PHE A CA 1
ATOM 668 C C . PHE A 1 86 ? 7.314 10.915 10.905 1.00 72.94 86 PHE A C 1
ATOM 670 O O . PHE A 1 86 ? 8.453 10.885 11.361 1.00 72.94 86 PHE A O 1
ATOM 677 N N . LEU A 1 87 ? 7.071 10.880 9.595 1.00 74.19 87 LEU A N 1
ATOM 678 C CA . LEU A 1 87 ? 8.099 10.951 8.561 1.00 74.19 87 LEU A CA 1
ATOM 679 C C . LEU A 1 87 ? 7.831 12.222 7.761 1.00 74.19 87 LEU A C 1
ATOM 681 O O . LEU A 1 87 ? 6.913 12.220 6.938 1.00 74.19 87 LEU A O 1
ATOM 685 N N . PRO A 1 88 ? 8.537 13.330 8.045 1.00 64.81 88 PRO A N 1
ATOM 686 C CA . PRO A 1 88 ? 8.227 14.585 7.401 1.00 64.81 88 PRO A CA 1
ATOM 687 C C . PRO 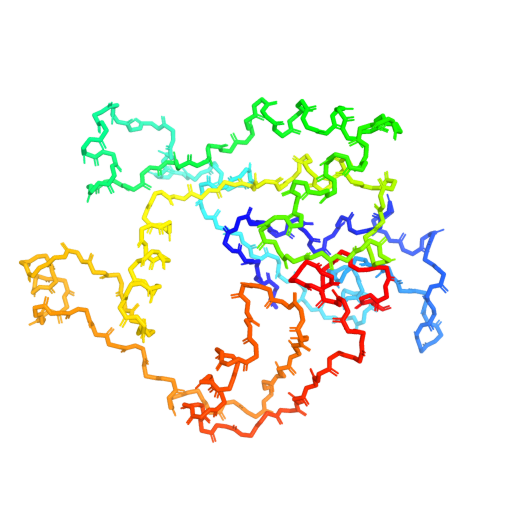A 1 88 ? 8.485 14.510 5.886 1.00 64.81 88 PRO A C 1
ATOM 689 O O . PRO A 1 88 ? 9.455 13.883 5.447 1.00 64.81 88 PRO A O 1
ATOM 692 N N . PRO A 1 89 ? 7.620 15.158 5.094 1.00 61.81 89 PRO A N 1
ATOM 693 C CA . PRO A 1 89 ? 7.723 15.232 3.645 1.0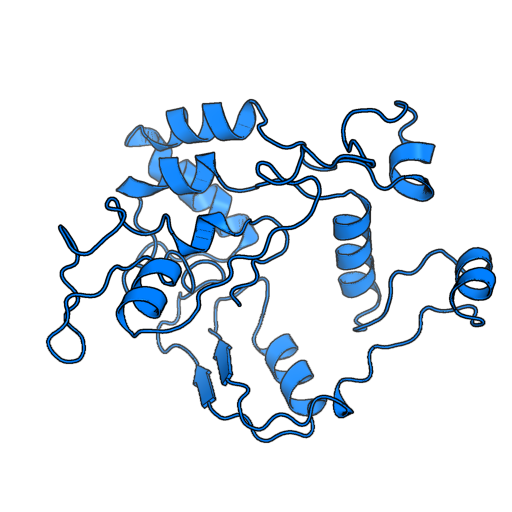0 61.81 89 PRO A CA 1
ATOM 694 C C . PRO A 1 89 ? 9.042 15.865 3.183 1.00 61.81 89 PRO A C 1
ATOM 696 O O . PRO A 1 89 ? 9.532 16.802 3.812 1.00 61.81 89 PRO A O 1
ATOM 699 N N . ASN A 1 90 ? 9.589 15.396 2.053 1.00 61.81 90 ASN A N 1
ATOM 700 C CA . ASN A 1 90 ? 10.811 15.941 1.434 1.00 61.81 90 ASN A CA 1
ATOM 701 C C . ASN A 1 90 ? 12.036 15.957 2.375 1.00 61.81 90 ASN A C 1
ATOM 703 O O . ASN A 1 90 ? 12.783 16.940 2.442 1.00 61.81 90 ASN A O 1
ATOM 707 N N . ASN A 1 91 ? 12.230 14.883 3.141 1.00 66.25 91 ASN A N 1
ATOM 708 C CA . ASN A 1 91 ? 13.352 14.797 4.065 1.00 66.25 91 ASN A CA 1
ATOM 709 C C . ASN A 1 91 ? 14.693 14.657 3.306 1.00 66.25 91 ASN A C 1
ATOM 711 O O . ASN A 1 91 ? 14.781 14.154 2.182 1.00 66.25 91 ASN A O 1
ATOM 715 N N . LEU A 1 92 ? 15.773 15.123 3.937 1.00 71.06 92 LEU A N 1
ATOM 716 C CA . LEU A 1 92 ? 17.142 14.954 3.436 1.00 71.06 92 LEU A CA 1
ATOM 717 C C . LEU A 1 92 ? 17.472 13.471 3.174 1.00 71.06 92 LEU A C 1
ATOM 719 O O . LEU A 1 92 ? 18.274 13.171 2.297 1.00 71.06 92 LEU A O 1
ATOM 723 N N . VAL A 1 93 ? 16.814 12.559 3.896 1.00 75.00 93 VAL A N 1
ATOM 724 C CA . VAL A 1 93 ? 17.001 11.108 3.797 1.00 75.00 93 VAL A CA 1
ATOM 725 C C . VAL A 1 93 ? 16.624 10.582 2.414 1.00 75.00 93 VAL A C 1
ATOM 727 O O . VAL A 1 93 ? 17.435 9.880 1.829 1.00 75.00 93 VAL A O 1
ATOM 730 N N . ASN A 1 94 ? 15.481 10.962 1.841 1.00 80.62 94 ASN A N 1
ATOM 731 C CA . ASN A 1 94 ? 15.072 10.497 0.512 1.00 80.62 94 ASN A CA 1
ATOM 732 C C . ASN A 1 94 ? 15.994 11.056 -0.580 1.00 80.62 94 ASN A C 1
ATOM 734 O O . ASN A 1 94 ? 16.335 10.355 -1.527 1.00 80.62 94 ASN A O 1
ATOM 738 N N . LYS A 1 95 ? 16.464 12.305 -0.434 1.00 81.56 95 LYS A N 1
ATOM 739 C CA . LYS A 1 95 ? 17.434 12.900 -1.372 1.00 81.56 95 LYS A CA 1
ATOM 740 C C . LYS A 1 95 ? 18.782 12.186 -1.321 1.00 81.56 95 LYS A C 1
ATOM 742 O O . LYS A 1 95 ? 19.315 11.814 -2.362 1.00 81.56 95 LYS A O 1
ATOM 747 N N . LEU A 1 96 ? 19.322 11.986 -0.118 1.00 82.44 96 LEU A N 1
ATOM 748 C CA . LEU A 1 96 ? 20.573 11.253 0.077 1.00 82.44 96 LEU A CA 1
ATOM 749 C C . LEU A 1 96 ? 20.427 9.790 -0.339 1.00 82.44 96 LEU A C 1
ATOM 751 O O . LEU A 1 96 ? 21.331 9.258 -0.967 1.00 82.44 96 LEU A O 1
ATOM 755 N N . GLY A 1 97 ? 19.286 9.169 -0.047 1.00 84.62 97 GLY A N 1
ATOM 756 C CA . GLY A 1 97 ? 18.943 7.818 -0.467 1.00 84.62 97 GLY A CA 1
ATOM 757 C C . GLY A 1 97 ? 18.898 7.700 -1.985 1.00 84.62 97 GLY A C 1
ATOM 758 O O . GLY A 1 97 ? 19.550 6.826 -2.536 1.00 84.62 97 GLY A O 1
ATOM 759 N N . GLY A 1 98 ? 18.242 8.628 -2.685 1.00 86.00 98 GLY A N 1
ATOM 760 C CA . GLY A 1 98 ? 18.251 8.673 -4.149 1.00 86.00 98 GLY A CA 1
ATOM 761 C C . GLY A 1 98 ? 19.668 8.773 -4.725 1.00 86.00 98 GLY A C 1
ATOM 762 O O . GLY A 1 98 ? 20.022 8.015 -5.624 1.00 86.00 98 GLY A O 1
ATOM 763 N N . VAL A 1 99 ? 20.518 9.643 -4.170 1.00 88.50 99 VAL A N 1
ATOM 764 C CA . VAL A 1 99 ? 21.926 9.750 -4.596 1.00 88.50 99 VAL A CA 1
ATOM 765 C C . VAL A 1 99 ? 22.689 8.455 -4.307 1.00 88.50 99 VAL A C 1
ATOM 767 O O . VAL A 1 99 ? 23.316 7.904 -5.209 1.00 88.50 99 VAL A O 1
ATOM 770 N N . LEU A 1 100 ? 22.598 7.931 -3.086 1.00 90.62 100 LEU A N 1
ATOM 771 C CA . LEU A 1 100 ? 23.303 6.724 -2.659 1.00 90.62 100 LEU A CA 1
ATOM 772 C C . LEU A 1 100 ? 22.890 5.509 -3.499 1.00 90.62 100 LEU A C 1
ATOM 774 O O . LEU A 1 100 ? 23.741 4.811 -4.033 1.00 90.62 100 LEU A O 1
ATOM 778 N N . CYS A 1 101 ? 21.589 5.292 -3.687 1.00 92.56 101 CYS A N 1
ATOM 779 C CA . CYS A 1 101 ? 21.053 4.148 -4.421 1.00 92.56 101 CYS A CA 1
ATOM 780 C C . CYS A 1 101 ? 21.215 4.268 -5.948 1.00 92.56 101 CYS A C 1
ATOM 782 O O . CYS A 1 101 ? 20.876 3.330 -6.673 1.00 92.56 101 CYS A O 1
ATOM 784 N N . SER A 1 102 ? 21.708 5.403 -6.459 1.00 92.25 102 SER A N 1
ATOM 785 C CA . SER A 1 102 ? 22.077 5.537 -7.875 1.00 92.25 102 SER A CA 1
ATOM 786 C C . SER A 1 102 ? 23.399 4.829 -8.189 1.00 92.25 102 SER A C 1
ATOM 788 O O . SER A 1 102 ? 23.550 4.264 -9.280 1.00 92.25 102 SER A O 1
ATOM 790 N N . ASP A 1 103 ? 24.303 4.778 -7.207 1.00 92.19 103 ASP A N 1
ATOM 791 C CA . ASP A 1 103 ? 25.614 4.143 -7.291 1.00 92.19 103 ASP A CA 1
ATOM 792 C C . ASP A 1 103 ? 25.483 2.613 -7.276 1.00 92.19 103 ASP A C 1
ATOM 794 O O . ASP A 1 103 ? 24.761 2.028 -6.462 1.00 92.19 103 ASP A O 1
ATOM 798 N N . PHE A 1 104 ? 26.186 1.950 -8.196 1.00 90.31 104 PHE A N 1
ATOM 799 C CA . PHE A 1 104 ? 26.106 0.504 -8.369 1.00 90.31 104 PHE A CA 1
ATOM 800 C C . PHE A 1 104 ? 26.519 -0.275 -7.109 1.00 90.31 104 PHE A C 1
ATOM 802 O O . PHE A 1 104 ? 25.958 -1.342 -6.866 1.00 90.31 104 PHE A O 1
ATOM 809 N N . LEU A 1 105 ? 27.442 0.259 -6.298 1.00 89.44 105 LEU A N 1
ATOM 810 C CA . LEU A 1 105 ? 27.937 -0.389 -5.079 1.00 89.44 105 LEU A CA 1
ATOM 811 C C . LEU A 1 105 ? 26.869 -0.465 -3.984 1.00 89.44 105 LEU A C 1
ATOM 813 O O . LEU A 1 105 ? 26.871 -1.393 -3.178 1.00 89.44 105 LEU A O 1
ATOM 817 N N . PHE A 1 106 ? 25.946 0.498 -3.956 1.00 91.81 106 PHE A N 1
ATOM 818 C CA . PHE A 1 106 ? 24.971 0.642 -2.875 1.00 91.81 106 PHE A CA 1
ATOM 819 C C . PHE A 1 106 ? 23.567 0.147 -3.240 1.00 91.81 106 PHE A C 1
ATOM 821 O O . PHE A 1 106 ? 22.723 0.022 -2.352 1.00 91.81 106 PHE A O 1
ATOM 828 N N . ARG A 1 107 ? 23.304 -0.203 -4.508 1.00 91.38 107 ARG A N 1
ATOM 829 C CA . ARG A 1 107 ? 21.990 -0.712 -4.949 1.00 91.38 107 ARG A CA 1
ATOM 830 C C . ARG A 1 107 ? 21.523 -1.929 -4.158 1.00 91.38 107 ARG A C 1
ATOM 832 O O . ARG A 1 107 ? 20.370 -1.971 -3.746 1.00 91.38 107 ARG A O 1
ATOM 839 N N . GLU A 1 108 ? 22.405 -2.892 -3.903 1.00 92.62 108 GLU A N 1
ATOM 840 C CA . GLU A 1 108 ? 22.038 -4.077 -3.115 1.00 92.62 108 GLU A CA 1
ATOM 841 C C . GLU A 1 108 ? 21.720 -3.724 -1.662 1.00 92.62 108 GLU A C 1
ATOM 843 O O . GLU A 1 108 ? 20.785 -4.270 -1.082 1.00 92.62 108 GLU A O 1
ATOM 848 N N . VAL A 1 109 ? 22.454 -2.780 -1.070 1.00 91.44 109 VAL A N 1
ATOM 849 C CA . VAL A 1 109 ? 22.182 -2.309 0.295 1.00 91.44 109 VAL A CA 1
ATOM 850 C C . VAL A 1 109 ? 20.802 -1.658 0.354 1.00 91.44 109 VAL A C 1
ATOM 852 O O . VAL A 1 109 ? 19.992 -2.007 1.208 1.00 91.44 109 VAL A O 1
ATOM 855 N N . CYS A 1 110 ? 20.505 -0.768 -0.591 1.00 92.12 110 CYS A N 1
ATOM 856 C CA . CYS A 1 110 ? 19.206 -0.116 -0.683 1.00 92.12 110 CYS A CA 1
ATOM 857 C C . CYS A 1 110 ? 18.058 -1.117 -0.894 1.00 92.12 110 CYS A C 1
ATOM 859 O O . CYS A 1 110 ? 17.019 -0.993 -0.250 1.00 92.12 110 CYS A O 1
ATOM 861 N N . ALA A 1 111 ? 18.248 -2.121 -1.755 1.00 93.12 111 ALA A N 1
ATOM 862 C CA . ALA A 1 111 ? 17.232 -3.135 -2.027 1.00 93.12 111 ALA A CA 1
ATOM 863 C C . ALA A 1 111 ? 16.942 -3.958 -0.767 1.00 93.12 111 ALA A C 1
ATOM 865 O O . ALA A 1 111 ? 15.789 -4.102 -0.373 1.00 93.12 111 ALA A O 1
ATOM 866 N N . ASN A 1 112 ? 17.991 -4.407 -0.075 1.00 92.44 112 ASN A N 1
ATOM 867 C CA . ASN A 1 112 ? 17.844 -5.154 1.170 1.00 92.44 112 ASN A CA 1
ATOM 868 C C . ASN A 1 112 ? 17.149 -4.335 2.265 1.00 92.44 112 ASN A C 1
ATOM 870 O O . ASN A 1 112 ? 16.318 -4.885 2.976 1.00 92.44 112 ASN A O 1
ATOM 874 N N . ILE A 1 113 ? 17.425 -3.029 2.379 1.00 89.69 113 ILE A N 1
ATOM 875 C CA . ILE A 1 113 ? 16.718 -2.152 3.329 1.00 89.69 113 ILE A CA 1
ATOM 876 C C . ILE A 1 113 ? 15.215 -2.110 3.032 1.00 89.69 113 ILE A C 1
ATOM 878 O O . ILE A 1 113 ? 14.422 -2.178 3.969 1.00 89.69 113 ILE A O 1
ATOM 882 N N . LEU A 1 114 ? 14.814 -2.025 1.758 1.00 89.12 114 LEU A N 1
ATOM 883 C CA . LEU A 1 114 ? 13.398 -2.101 1.388 1.00 89.12 114 LEU A CA 1
ATOM 884 C C . LEU A 1 114 ? 12.809 -3.461 1.784 1.00 89.12 114 LEU A C 1
ATOM 886 O O . LEU A 1 114 ? 11.788 -3.506 2.470 1.00 89.12 114 LEU A O 1
ATOM 890 N N . PHE A 1 115 ? 13.480 -4.558 1.429 1.00 93.50 115 PHE A N 1
ATOM 891 C CA . PHE A 1 115 ? 13.005 -5.924 1.673 1.00 93.50 115 PHE A CA 1
ATOM 892 C C . PHE A 1 115 ? 12.807 -6.282 3.148 1.00 93.50 115 PHE A C 1
ATOM 894 O O . PHE A 1 115 ? 11.988 -7.150 3.439 1.00 93.50 115 PHE A O 1
ATOM 901 N N . LEU A 1 116 ? 13.464 -5.585 4.083 1.00 91.75 116 LEU A N 1
ATOM 902 C CA . LEU A 1 116 ? 13.200 -5.736 5.522 1.00 91.75 116 LEU A CA 1
ATOM 903 C C . LEU A 1 116 ? 11.758 -5.384 5.922 1.00 91.75 116 LEU A C 1
ATOM 905 O O . LEU A 1 116 ? 11.320 -5.777 7.000 1.00 91.75 116 LEU A O 1
ATOM 909 N N . ILE A 1 117 ? 11.045 -4.624 5.088 1.00 86.88 117 ILE A N 1
ATOM 910 C CA . ILE A 1 117 ? 9.676 -4.170 5.353 1.00 86.88 117 ILE A CA 1
ATOM 911 C C . ILE A 1 117 ? 8.674 -4.938 4.488 1.00 86.88 117 ILE A C 1
ATOM 913 O O . ILE A 1 117 ? 7.650 -5.382 4.992 1.00 86.88 117 ILE A O 1
ATOM 917 N N . ILE A 1 118 ? 8.952 -5.073 3.190 1.00 92.44 118 ILE A N 1
ATOM 918 C CA . ILE A 1 118 ? 7.969 -5.543 2.197 1.00 92.44 118 ILE A CA 1
ATOM 919 C C . ILE A 1 118 ? 8.065 -7.036 1.859 1.00 92.44 118 ILE A C 1
ATOM 921 O O . ILE A 1 118 ? 7.154 -7.555 1.216 1.00 92.44 118 ILE A O 1
ATOM 925 N N . GLY A 1 119 ? 9.137 -7.708 2.287 1.00 94.06 119 GLY A N 1
ATOM 926 C CA . GLY A 1 119 ? 9.502 -9.063 1.870 1.00 94.06 119 GLY A CA 1
ATOM 927 C C . GLY A 1 119 ? 10.533 -9.068 0.727 1.00 94.06 119 GLY A C 1
ATOM 928 O O . GLY A 1 119 ? 10.573 -8.130 -0.068 1.00 94.06 119 GLY A O 1
ATOM 929 N N . PRO A 1 120 ? 11.417 -10.080 0.640 1.00 95.31 120 PRO A N 1
ATOM 930 C CA . PRO A 1 120 ? 12.492 -10.110 -0.352 1.00 95.31 120 PRO A CA 1
ATOM 931 C C . PRO A 1 120 ? 12.026 -10.593 -1.732 1.00 95.31 120 PRO A C 1
ATOM 933 O O . PRO A 1 120 ? 11.516 -11.703 -1.841 1.00 95.31 120 PRO A O 1
ATOM 936 N N . ASP A 1 121 ? 12.301 -9.817 -2.787 1.00 95.19 121 ASP A N 1
ATOM 937 C CA . ASP A 1 121 ? 12.272 -10.284 -4.186 1.00 95.19 121 ASP A CA 1
ATOM 938 C C . ASP A 1 121 ? 13.352 -9.569 -5.015 1.00 95.19 121 ASP A C 1
ATOM 940 O O . ASP A 1 121 ? 13.189 -8.439 -5.479 1.00 95.19 121 ASP A O 1
ATOM 944 N N . HIS A 1 122 ? 14.497 -10.225 -5.212 1.00 91.44 122 HIS A N 1
ATOM 945 C CA . HIS A 1 122 ? 15.576 -9.645 -6.018 1.00 91.44 122 HIS A CA 1
ATOM 946 C C . HIS A 1 122 ? 15.354 -9.794 -7.530 1.00 91.44 122 HIS A C 1
ATOM 948 O O . HIS A 1 122 ? 16.129 -9.208 -8.291 1.00 91.44 122 HIS A O 1
ATOM 954 N N . PHE A 1 123 ? 14.360 -10.576 -7.962 1.00 92.69 123 PHE A N 1
ATOM 955 C CA . PHE A 1 123 ? 14.081 -10.859 -9.369 1.00 92.69 123 PHE A CA 1
ATOM 956 C C . PHE A 1 123 ? 13.116 -9.840 -9.967 1.00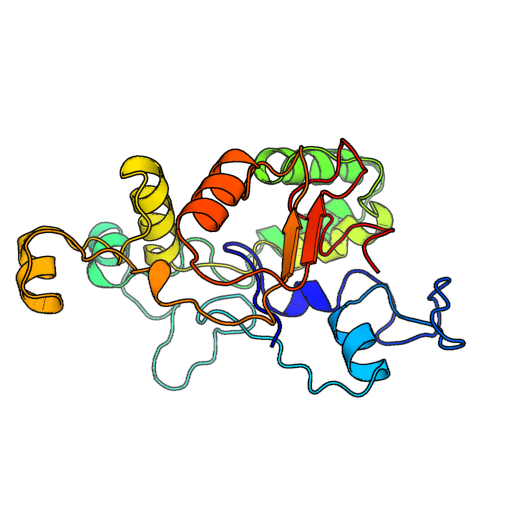 92.69 123 PHE A C 1
ATOM 958 O O . PHE A 1 123 ? 13.305 -9.437 -11.113 1.00 92.69 123 PHE A O 1
ATOM 965 N N . GLN A 1 124 ? 12.125 -9.394 -9.193 1.00 93.62 124 GLN A N 1
ATOM 966 C CA . GLN A 1 124 ? 11.106 -8.461 -9.669 1.00 93.62 124 GLN A CA 1
ATOM 967 C C . GLN A 1 124 ? 11.507 -6.986 -9.540 1.00 93.62 124 GLN A C 1
ATOM 969 O O . GLN A 1 124 ? 11.018 -6.146 -10.295 1.00 93.62 124 GLN A O 1
ATOM 974 N N . LEU A 1 125 ? 12.445 -6.651 -8.649 1.00 92.56 125 LEU A N 1
ATOM 975 C CA . LEU A 1 125 ? 12.862 -5.266 -8.434 1.00 92.56 125 LEU A CA 1
ATOM 976 C C . LEU A 1 125 ? 13.842 -4.769 -9.512 1.00 92.56 125 LEU A C 1
ATOM 978 O O . LEU A 1 125 ? 15.000 -5.196 -9.576 1.00 92.56 125 LEU A O 1
ATOM 982 N N . ASN A 1 126 ? 13.447 -3.747 -10.280 1.00 91.56 126 ASN A N 1
ATOM 983 C CA . ASN A 1 126 ? 14.367 -3.053 -11.185 1.00 91.56 126 ASN A CA 1
ATOM 984 C C . ASN A 1 126 ? 15.384 -2.188 -10.410 1.00 91.56 126 ASN A C 1
ATOM 986 O O . ASN A 1 126 ? 15.196 -0.989 -10.185 1.00 91.56 126 ASN A O 1
ATOM 990 N N . LYS A 1 127 ? 16.525 -2.784 -10.047 1.00 91.12 127 LYS A N 1
ATOM 991 C CA . LYS A 1 127 ? 17.571 -2.125 -9.243 1.00 91.12 127 LYS A CA 1
ATOM 992 C C . LYS A 1 127 ? 18.184 -0.889 -9.906 1.00 91.12 127 LYS A C 1
ATOM 994 O O . LYS A 1 127 ? 18.694 -0.018 -9.207 1.00 91.12 127 LYS A O 1
ATOM 999 N N . THR A 1 128 ? 18.128 -0.760 -11.235 1.00 90.75 128 THR A N 1
ATOM 1000 C CA . THR A 1 128 ? 18.610 0.460 -11.917 1.00 90.75 128 THR A CA 1
ATOM 1001 C C . THR A 1 128 ? 17.734 1.676 -11.609 1.00 90.75 128 THR A C 1
ATOM 1003 O O . THR A 1 128 ? 18.225 2.803 -11.616 1.00 90.75 128 THR A O 1
ATOM 1006 N N . ARG A 1 129 ? 16.463 1.451 -11.254 1.00 91.00 129 ARG A N 1
ATOM 1007 C CA . ARG A 1 129 ? 15.489 2.481 -10.876 1.00 91.00 129 ARG A CA 1
ATOM 1008 C C . ARG A 1 129 ? 15.350 2.688 -9.375 1.00 91.00 129 ARG A C 1
ATOM 1010 O O . ARG A 1 129 ? 14.605 3.563 -8.953 1.00 91.00 129 ARG A O 1
ATOM 1017 N N . LEU A 1 130 ? 16.114 1.961 -8.566 1.00 91.19 130 LEU A N 1
ATOM 1018 C CA . LEU A 1 130 ? 16.020 2.013 -7.110 1.00 91.19 130 LEU A CA 1
ATOM 1019 C C . LEU A 1 130 ? 16.192 3.421 -6.530 1.00 91.19 130 LEU A C 1
ATOM 1021 O O . LEU A 1 130 ? 15.503 3.797 -5.586 1.00 91.19 130 LEU A O 1
ATOM 1025 N N . HIS A 1 131 ? 17.062 4.222 -7.144 1.00 90.81 131 HIS A N 1
ATOM 1026 C CA . HIS A 1 131 ? 17.231 5.633 -6.812 1.00 90.81 131 HIS A CA 1
ATOM 1027 C C . HIS A 1 131 ? 15.942 6.456 -6.959 1.00 90.81 131 HIS A C 1
ATOM 1029 O O . HIS A 1 131 ? 15.716 7.364 -6.167 1.00 90.81 131 HIS A O 1
ATOM 1035 N N . VAL A 1 132 ? 15.083 6.128 -7.931 1.00 91.00 132 VAL A N 1
ATOM 1036 C CA . VAL A 1 132 ? 13.776 6.770 -8.128 1.00 91.00 132 VAL A CA 1
ATOM 1037 C C . VAL A 1 132 ? 12.808 6.340 -7.031 1.00 91.00 132 VAL A C 1
ATOM 1039 O O . VAL A 1 132 ? 12.174 7.194 -6.417 1.00 91.00 132 VAL A O 1
ATOM 1042 N N . TYR A 1 133 ? 12.729 5.039 -6.737 1.00 90.69 133 TYR A N 1
ATOM 1043 C CA . TYR A 1 133 ? 11.828 4.516 -5.703 1.00 90.69 133 TYR A CA 1
ATOM 1044 C C . TYR A 1 133 ? 12.165 5.100 -4.323 1.00 90.69 133 TYR A C 1
ATOM 1046 O O . TYR A 1 133 ? 11.299 5.649 -3.650 1.00 90.69 133 TYR A O 1
ATOM 1054 N N . VAL A 1 134 ? 13.444 5.082 -3.931 1.00 89.69 134 VAL A N 1
ATOM 1055 C CA . VAL A 1 134 ? 13.907 5.601 -2.629 1.00 89.69 134 VAL A CA 1
ATOM 1056 C C . VAL A 1 134 ? 13.829 7.132 -2.543 1.00 89.69 134 VAL A C 1
ATOM 1058 O O . VAL A 1 134 ? 13.630 7.686 -1.463 1.00 89.69 134 VAL A O 1
ATOM 1061 N N . ALA A 1 135 ? 13.932 7.848 -3.667 1.00 88.88 135 ALA A N 1
ATOM 1062 C CA . ALA A 1 135 ? 13.722 9.297 -3.677 1.00 88.88 135 ALA A CA 1
ATOM 1063 C C . ALA A 1 135 ? 12.262 9.693 -3.380 1.00 88.88 135 ALA A C 1
ATOM 1065 O O . ALA A 1 135 ? 12.004 10.830 -2.969 1.00 88.88 135 ALA A O 1
ATOM 1066 N N . HIS A 1 136 ? 11.315 8.772 -3.572 1.00 88.19 136 HIS A N 1
ATOM 1067 C CA . HIS A 1 136 ? 9.881 9.023 -3.448 1.00 88.19 136 HIS A CA 1
ATOM 1068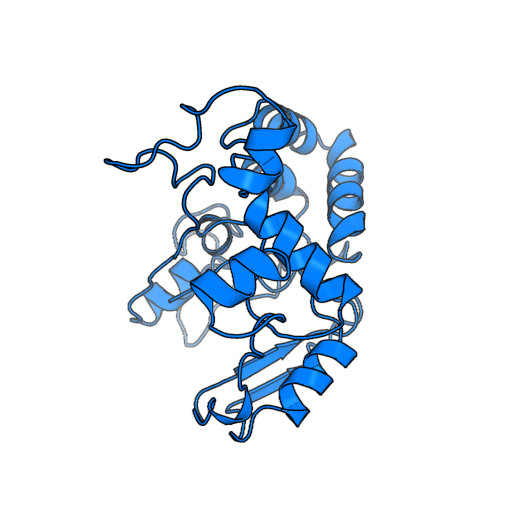 C C . HIS A 1 136 ? 9.212 8.277 -2.283 1.00 88.19 136 HIS A C 1
ATOM 1070 O O . HIS A 1 136 ? 8.181 8.743 -1.792 1.00 88.19 136 HIS A O 1
ATOM 1076 N N . THR A 1 137 ? 9.844 7.219 -1.766 1.00 86.75 137 THR A N 1
ATOM 1077 C CA . THR A 1 137 ? 9.329 6.390 -0.670 1.00 86.75 137 THR A CA 1
ATOM 1078 C C . THR A 1 137 ? 10.369 6.250 0.454 1.00 86.75 137 THR A C 1
ATOM 1080 O O . THR A 1 137 ? 11.505 5.863 0.183 1.00 86.75 137 THR A O 1
ATOM 1083 N N . PRO A 1 138 ? 10.004 6.519 1.725 1.00 87.06 138 PRO A N 1
ATOM 1084 C CA . PRO A 1 138 ? 8.664 6.858 2.201 1.00 87.06 138 PRO A CA 1
ATOM 1085 C C . PRO A 1 138 ? 8.260 8.298 1.865 1.00 87.06 138 PRO A C 1
ATOM 1087 O O . PRO A 1 138 ? 9.035 9.237 2.043 1.00 87.06 138 PRO A O 1
ATOM 1090 N N . ALA A 1 139 ? 7.013 8.492 1.439 1.00 85.19 139 ALA A N 1
ATOM 1091 C CA . ALA A 1 139 ? 6.502 9.812 1.076 1.00 85.19 139 ALA A CA 1
ATOM 1092 C C . ALA A 1 139 ? 6.070 10.646 2.293 1.00 85.19 139 ALA A C 1
ATOM 1094 O O . ALA A 1 139 ? 5.860 11.852 2.160 1.00 85.19 139 ALA A O 1
ATOM 1095 N N . GLY A 1 140 ? 5.954 10.027 3.467 1.00 81.69 140 GLY A N 1
ATOM 1096 C CA . GLY A 1 140 ? 5.603 10.674 4.729 1.00 81.69 140 GLY A CA 1
ATOM 1097 C C . GLY A 1 140 ? 4.181 10.375 5.201 1.00 81.69 140 GLY A C 1
ATOM 1098 O O . GLY A 1 140 ? 3.256 10.261 4.399 1.00 81.69 140 GLY A O 1
ATOM 1099 N N . ILE A 1 141 ? 4.017 10.250 6.522 1.00 80.81 141 ILE A N 1
ATOM 1100 C CA . ILE A 1 141 ? 2.748 9.918 7.192 1.00 80.81 141 ILE A CA 1
ATOM 1101 C C . ILE A 1 141 ? 2.554 10.746 8.462 1.00 80.81 141 ILE A C 1
ATOM 1103 O O . ILE A 1 141 ? 3.520 11.226 9.064 1.00 80.81 141 ILE A O 1
ATOM 1107 N N . SER A 1 142 ? 1.305 10.855 8.912 1.00 81.38 142 SER A N 1
ATOM 1108 C CA . SER A 1 142 ? 0.976 11.373 10.240 1.00 81.38 142 SER A CA 1
ATOM 1109 C C . SER A 1 142 ? 1.299 10.349 11.332 1.00 81.38 142 SER A C 1
ATOM 1111 O O . SER A 1 142 ? 1.191 9.136 11.128 1.00 81.38 142 SER A O 1
ATOM 1113 N N . ALA A 1 143 ? 1.626 10.832 12.530 1.00 81.19 143 ALA A N 1
ATOM 1114 C CA . ALA A 1 143 ? 1.780 9.989 13.710 1.00 81.19 143 ALA A CA 1
ATOM 1115 C C . ALA A 1 143 ? 0.485 9.227 14.033 1.00 81.19 143 ALA A C 1
ATOM 1117 O O . ALA A 1 143 ? 0.540 8.081 14.464 1.00 81.19 143 ALA A O 1
ATOM 1118 N N . TRP A 1 144 ? -0.686 9.815 13.760 1.00 83.94 144 TRP A N 1
ATOM 1119 C CA . TRP A 1 144 ? -1.966 9.127 13.946 1.00 83.94 144 TRP A CA 1
ATOM 1120 C C . TRP A 1 144 ? -2.147 7.947 12.996 1.00 83.94 144 TRP A C 1
ATOM 1122 O O . TRP A 1 144 ? -2.633 6.910 13.435 1.00 83.94 144 TRP A O 1
ATOM 1132 N N . ASN A 1 145 ? -1.726 8.052 11.731 1.00 86.56 145 ASN A N 1
ATOM 1133 C CA . ASN A 1 145 ? -1.776 6.903 10.826 1.00 86.56 145 ASN A CA 1
ATOM 1134 C C . ASN A 1 145 ? -0.904 5.759 11.345 1.00 86.56 145 ASN A C 1
ATOM 1136 O O . ASN A 1 145 ? -1.356 4.615 11.343 1.00 86.56 145 ASN A O 1
ATOM 1140 N N . LEU A 1 146 ? 0.306 6.066 11.823 1.00 85.81 146 LEU A N 1
ATOM 1141 C CA . LEU A 1 146 ? 1.186 5.059 12.412 1.00 85.81 146 LEU A CA 1
ATOM 1142 C C . LEU A 1 146 ? 0.549 4.411 13.647 1.00 85.81 146 LEU A C 1
ATOM 1144 O O . LEU A 1 146 ? 0.458 3.189 13.718 1.00 85.81 146 LEU A O 1
ATOM 1148 N N . VAL A 1 147 ? 0.063 5.221 14.592 1.00 88.12 147 VAL A N 1
ATOM 1149 C CA . VAL A 1 147 ? -0.591 4.727 15.812 1.00 88.12 147 VAL A CA 1
ATOM 1150 C C . VAL A 1 147 ? -1.810 3.870 15.474 1.00 88.12 147 VAL A C 1
ATOM 1152 O O . VAL A 1 147 ? -2.007 2.836 16.100 1.00 88.12 147 VAL A O 1
ATOM 1155 N N . HIS A 1 148 ? -2.605 4.229 14.463 1.00 92.19 148 HIS A N 1
ATOM 1156 C CA . HIS A 1 148 ? -3.763 3.422 14.065 1.00 92.19 148 HIS A CA 1
ATOM 1157 C C . HIS A 1 148 ? -3.359 2.053 13.504 1.00 92.19 148 HIS A C 1
ATOM 1159 O O . HIS A 1 148 ? -4.011 1.049 13.793 1.00 92.19 148 HIS A O 1
ATOM 1165 N N . HIS A 1 149 ? -2.274 1.991 12.728 1.00 90.06 149 HIS A N 1
ATOM 1166 C CA . HIS A 1 149 ? -1.752 0.714 12.238 1.00 90.06 149 HIS A CA 1
ATOM 1167 C C . HIS A 1 149 ? -1.239 -0.145 13.400 1.00 90.06 149 HIS A C 1
ATOM 1169 O O . HIS A 1 149 ? -1.590 -1.320 13.476 1.00 90.06 149 HIS A O 1
ATOM 1175 N N . LEU A 1 150 ? -0.524 0.449 14.364 1.00 91.00 150 LEU A N 1
ATOM 1176 C CA . LEU A 1 150 ? -0.096 -0.247 15.584 1.00 91.00 150 LEU A CA 1
ATOM 1177 C C . LEU A 1 150 ? -1.291 -0.760 16.403 1.00 91.00 150 LEU A C 1
ATOM 1179 O O . LEU A 1 150 ? -1.315 -1.922 16.792 1.00 91.00 150 LEU A O 1
ATOM 1183 N N . GLN A 1 151 ? -2.335 0.056 16.584 1.00 94.50 151 GLN A N 1
ATOM 1184 C CA . GLN A 1 151 ? -3.578 -0.368 17.240 1.00 94.50 151 GLN A CA 1
ATOM 1185 C C . GLN A 1 151 ? -4.242 -1.543 16.515 1.00 94.50 151 GLN A C 1
ATOM 1187 O O . GLN A 1 151 ? -4.812 -2.424 17.160 1.00 94.50 151 GLN A O 1
ATOM 1192 N N . SER A 1 152 ? -4.198 -1.561 15.182 1.00 93.12 152 SER A N 1
ATOM 1193 C CA . SER A 1 152 ? -4.769 -2.648 14.380 1.00 93.12 152 SER A CA 1
ATOM 1194 C C . SER A 1 152 ? -3.979 -3.943 14.582 1.00 93.12 152 SER A C 1
ATOM 1196 O O . SER A 1 152 ? -4.586 -4.980 14.847 1.00 93.12 152 SER A O 1
ATOM 1198 N N . PHE A 1 153 ? -2.645 -3.858 14.577 1.00 90.06 153 PHE A N 1
ATOM 1199 C CA . PHE A 1 153 ? -1.749 -4.983 14.848 1.00 90.06 153 PHE A CA 1
ATOM 1200 C C . PHE A 1 153 ? -1.947 -5.560 16.260 1.00 90.06 153 PHE A C 1
ATOM 1202 O O . PHE A 1 153 ? -2.126 -6.764 16.429 1.00 90.06 153 PHE A O 1
ATOM 1209 N N . GLU A 1 154 ? -1.986 -4.703 17.284 1.00 92.56 154 GLU A N 1
ATOM 1210 C CA . GLU A 1 154 ? -2.155 -5.127 18.679 1.00 92.56 154 GLU A CA 1
ATOM 1211 C C . GLU A 1 154 ? -3.549 -5.704 18.955 1.00 92.56 154 GLU A C 1
ATOM 1213 O O . GLU A 1 154 ? -3.693 -6.720 19.638 1.00 92.56 154 GLU A O 1
ATOM 1218 N N . SER A 1 155 ? -4.596 -5.058 18.435 1.00 94.50 155 SER A N 1
ATOM 1219 C CA . SER A 1 155 ? -5.979 -5.462 18.707 1.00 94.50 155 SER A CA 1
ATOM 1220 C C . SER A 1 155 ? -6.461 -6.625 17.846 1.00 94.50 155 SER A C 1
ATOM 1222 O O . SER A 1 155 ? -7.455 -7.257 18.218 1.00 94.50 155 SER A O 1
ATOM 1224 N N . LYS A 1 156 ? -5.793 -6.885 16.711 1.00 93.31 156 LYS A N 1
ATOM 1225 C CA . LYS A 1 156 ? -6.202 -7.839 15.667 1.00 93.31 156 LYS A CA 1
ATOM 1226 C C . LYS A 1 156 ? -7.632 -7.595 15.173 1.00 93.31 156 LYS A C 1
ATOM 1228 O O . LYS A 1 156 ? -8.402 -8.527 14.946 1.00 93.31 156 LYS A O 1
ATOM 1233 N N . LYS A 1 157 ? -8.032 -6.323 15.094 1.00 94.12 157 LYS A N 1
ATOM 1234 C CA . LYS A 1 157 ? -9.387 -5.895 14.718 1.00 94.12 157 LYS A CA 1
ATOM 1235 C C . LYS A 1 157 ? -9.330 -4.834 13.638 1.00 94.12 157 LYS A C 1
ATOM 1237 O O . LYS A 1 157 ? -8.621 -3.840 13.770 1.00 94.12 157 LYS A O 1
ATOM 1242 N N . PHE A 1 158 ? -10.200 -4.970 12.643 1.00 95.50 158 PHE A N 1
ATOM 1243 C CA . PHE A 1 158 ? -10.445 -3.903 11.683 1.00 95.50 158 PHE A CA 1
ATOM 1244 C C . PHE A 1 158 ? -11.466 -2.901 12.248 1.00 95.50 158 PHE A C 1
ATOM 1246 O O . PHE A 1 158 ? -12.684 -3.085 12.166 1.00 95.50 158 PHE A O 1
ATOM 1253 N N . GLN A 1 159 ? -10.961 -1.848 12.893 1.00 96.69 159 GLN A N 1
ATOM 1254 C CA . GLN A 1 159 ? -11.762 -0.909 13.683 1.00 96.69 159 GLN A CA 1
ATOM 1255 C C . GLN A 1 159 ? -11.346 0.549 13.486 1.00 96.69 159 GLN A C 1
ATOM 1257 O O . GLN A 1 159 ? -10.268 0.851 12.969 1.00 96.69 159 GLN A O 1
ATOM 1262 N N . LYS A 1 160 ? -12.210 1.479 13.906 1.00 97.19 160 LYS A N 1
ATOM 1263 C CA . LYS A 1 160 ? -11.861 2.907 13.933 1.00 97.19 160 LYS A CA 1
ATOM 1264 C C . LYS A 1 160 ? -10.711 3.175 14.918 1.00 97.19 160 LYS A C 1
ATOM 1266 O O . LYS A 1 160 ? -10.436 2.356 15.787 1.00 97.19 160 LYS A O 1
ATOM 1271 N N . PHE A 1 161 ? -10.068 4.332 14.781 1.00 94.62 161 PHE A N 1
ATOM 1272 C CA . PHE A 1 161 ? -8.987 4.767 15.668 1.00 94.62 161 PHE A CA 1
ATOM 1273 C C . PHE A 1 161 ? -9.416 4.733 17.140 1.00 94.62 161 PHE A C 1
ATOM 1275 O O . PHE A 1 161 ? -10.477 5.258 17.480 1.00 94.62 161 PHE A O 1
ATOM 1282 N N . ASP A 1 162 ? -8.595 4.159 18.015 1.00 94.62 162 ASP A N 1
ATOM 1283 C CA . ASP A 1 162 ? -8.848 4.158 19.454 1.00 94.62 162 ASP A CA 1
ATOM 1284 C C . ASP A 1 162 ? -8.267 5.425 20.100 1.00 94.62 162 ASP A C 1
ATOM 1286 O O . ASP A 1 162 ? -7.054 5.609 20.175 1.00 94.62 162 ASP A O 1
ATOM 1290 N N . TYR A 1 163 ? -9.133 6.317 20.581 1.00 91.75 163 TYR A N 1
ATOM 1291 C CA . TYR A 1 163 ? -8.729 7.543 21.276 1.00 91.75 163 TYR A CA 1
ATOM 1292 C C . TYR A 1 163 ? -8.576 7.371 22.796 1.00 91.75 163 TYR A C 1
ATOM 1294 O O . TYR A 1 163 ? -8.324 8.353 23.501 1.00 91.75 163 TYR A O 1
ATOM 1302 N N . GLY A 1 164 ? -8.768 6.158 23.317 1.00 90.81 164 GLY A N 1
ATOM 1303 C CA . GLY A 1 164 ? -8.974 5.886 24.735 1.00 90.81 164 GLY A CA 1
ATOM 1304 C C . GLY A 1 164 ? -10.439 6.057 25.154 1.00 90.81 164 GLY A C 1
ATOM 1305 O O . GLY A 1 164 ? -11.226 6.745 24.501 1.00 90.81 164 GLY A O 1
ATOM 1306 N N . ALA A 1 165 ? -10.817 5.430 26.272 1.00 93.94 165 ALA A N 1
ATOM 1307 C CA . ALA A 1 165 ? -12.218 5.229 26.661 1.00 93.94 165 ALA A CA 1
ATOM 1308 C C . ALA A 1 165 ? -13.070 6.509 26.724 1.00 93.94 165 ALA A C 1
ATOM 1310 O O . ALA A 1 165 ? -14.212 6.513 26.255 1.00 93.94 165 ALA A O 1
ATOM 1311 N N . ASP A 1 166 ? -12.521 7.592 27.275 1.00 94.12 166 ASP A N 1
ATOM 1312 C CA . ASP A 1 166 ? -13.254 8.848 27.451 1.00 94.12 166 ASP A CA 1
ATOM 1313 C C . ASP A 1 166 ? -13.470 9.572 26.119 1.00 94.12 166 ASP A C 1
ATOM 1315 O O . ASP A 1 166 ? -14.594 9.961 25.792 1.00 94.12 166 ASP A O 1
ATOM 1319 N N . LYS A 1 167 ? -12.416 9.688 25.299 1.00 91.12 167 LYS A N 1
ATOM 1320 C CA . LYS A 1 167 ? -12.503 10.314 23.972 1.00 91.12 167 LYS A CA 1
ATOM 1321 C C . LYS A 1 167 ? -13.322 9.463 22.996 1.00 91.12 167 LYS A C 1
ATOM 1323 O O . LYS A 1 167 ? -14.082 10.019 22.205 1.00 91.12 167 LYS A O 1
ATOM 1328 N N . ASN A 1 168 ? -13.253 8.133 23.083 1.00 96.00 168 ASN A N 1
ATOM 1329 C CA . ASN A 1 168 ? -14.125 7.241 22.317 1.00 96.00 168 ASN A CA 1
ATOM 1330 C C . ASN A 1 168 ? -15.591 7.454 22.685 1.00 96.00 168 ASN A C 1
ATOM 1332 O O . ASN A 1 168 ? -16.430 7.546 21.793 1.00 96.00 168 ASN A O 1
ATOM 1336 N N . ARG A 1 169 ? -15.919 7.609 23.974 1.00 97.25 169 ARG A N 1
ATOM 1337 C CA . ARG A 1 169 ? -17.303 7.880 24.379 1.00 97.25 169 ARG A CA 1
ATOM 1338 C C . ARG A 1 169 ? -17.799 9.201 23.801 1.00 97.25 169 ARG A C 1
ATOM 1340 O O . ARG A 1 169 ? -18.926 9.256 23.324 1.00 97.25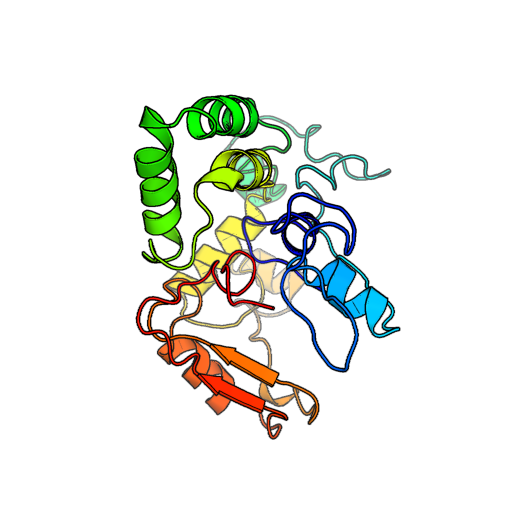 169 ARG A O 1
ATOM 1347 N N . GLN A 1 170 ? -16.961 10.234 23.801 1.00 95.69 170 GLN A N 1
ATOM 1348 C CA . GLN A 1 170 ? -17.303 11.532 23.214 1.00 95.69 170 GLN A CA 1
ATOM 1349 C C . GLN A 1 170 ? -17.478 11.454 21.689 1.00 95.69 170 GLN A C 1
ATOM 1351 O O . GLN A 1 170 ? -18.404 12.049 21.147 1.00 95.69 170 GLN A O 1
ATOM 1356 N N . LYS A 1 171 ? -16.610 10.714 20.988 1.00 94.69 171 LYS A N 1
ATOM 1357 C CA . LYS A 1 171 ? -16.567 10.690 19.516 1.00 94.69 171 LYS A CA 1
ATOM 1358 C C . LYS A 1 171 ? -17.459 9.625 18.874 1.00 94.69 171 LYS A C 1
ATOM 1360 O O . LYS A 1 171 ? -17.950 9.817 17.764 1.00 94.69 171 LYS A O 1
ATOM 1365 N N . TYR A 1 172 ? -17.641 8.495 19.546 1.00 97.12 172 TYR A N 1
ATOM 1366 C CA . TYR A 1 172 ? -18.332 7.306 19.041 1.00 97.12 172 TYR A CA 1
ATOM 1367 C C . TYR A 1 172 ? -19.539 6.894 19.886 1.00 97.12 172 TYR A C 1
ATOM 1369 O O . TYR A 1 172 ? -20.312 6.046 19.451 1.00 97.12 172 TYR A O 1
ATOM 1377 N N . GLY A 1 173 ? -19.703 7.445 21.092 1.00 97.75 173 GLY A N 1
ATOM 1378 C CA . GLY A 1 173 ? -20.736 7.025 22.047 1.00 97.75 173 GLY A CA 1
ATOM 1379 C C . GLY A 1 173 ? -20.386 5.760 22.843 1.00 97.75 173 GLY A C 1
ATOM 1380 O O . GLY A 1 173 ? -21.053 5.448 23.829 1.00 97.75 173 GLY A O 1
ATOM 1381 N N . THR A 1 174 ? -19.318 5.047 22.478 1.00 97.69 174 THR A N 1
ATOM 1382 C CA . THR A 1 174 ? -18.878 3.781 23.087 1.00 97.69 174 THR A CA 1
ATOM 1383 C C . THR A 1 174 ? -17.501 3.921 23.733 1.00 97.69 174 THR A C 1
ATOM 1385 O O . THR A 1 174 ? -16.707 4.759 23.327 1.00 97.69 174 THR A O 1
ATOM 1388 N N . LYS A 1 175 ? -17.181 3.099 24.746 1.00 97.50 175 LYS A N 1
ATOM 1389 C CA . LYS A 1 175 ? -15.838 3.108 25.370 1.00 97.50 175 LYS A CA 1
ATOM 1390 C C . LYS A 1 175 ? -14.748 2.581 24.428 1.00 97.50 175 LYS A C 1
ATOM 1392 O O . LYS A 1 175 ? -13.608 3.017 24.502 1.00 97.50 175 LYS A O 1
ATOM 1397 N N . THR A 1 176 ? -15.088 1.640 23.558 1.00 96.81 176 THR A N 1
ATOM 1398 C CA . THR A 1 176 ? -14.179 1.060 22.563 1.00 96.81 176 THR A CA 1
ATOM 1399 C C . THR A 1 176 ? -14.512 1.600 21.176 1.00 96.81 176 THR A C 1
ATOM 1401 O O . THR A 1 176 ? -15.681 1.934 20.934 1.00 96.81 176 THR A O 1
ATOM 1404 N N . PRO A 1 177 ? -13.543 1.676 20.250 1.00 97.75 177 PRO A N 1
ATOM 1405 C CA . PRO A 1 177 ? -13.833 2.069 18.880 1.00 97.75 177 PRO A CA 1
ATOM 1406 C C . PRO A 1 177 ? -14.756 1.038 18.208 1.00 97.75 177 PRO A C 1
ATOM 1408 O O . PRO A 1 177 ? -14.630 -0.166 18.448 1.00 97.75 177 PRO A O 1
ATOM 1411 N N . PRO A 1 178 ? -15.712 1.476 17.373 1.00 97.94 178 PRO A N 1
ATOM 1412 C CA . PRO A 1 178 ? -16.566 0.558 16.634 1.00 97.94 178 PRO A CA 1
ATOM 1413 C C . PRO A 1 178 ? -15.782 -0.145 15.517 1.00 97.94 178 PRO A C 1
ATOM 1415 O O . PRO A 1 178 ? -14.911 0.454 14.876 1.00 97.94 178 PRO A O 1
ATOM 1418 N N . LEU A 1 179 ? -16.143 -1.402 15.252 1.00 97.44 179 LEU A N 1
ATOM 1419 C CA . LEU A 1 179 ? -15.604 -2.184 14.138 1.00 97.44 179 LEU A CA 1
ATOM 1420 C C . LEU A 1 179 ? -16.120 -1.656 12.795 1.00 97.44 179 LEU A C 1
ATOM 1422 O O . LEU A 1 179 ? -17.266 -1.202 12.685 1.00 97.44 179 LEU A O 1
ATOM 1426 N N . TYR A 1 180 ? -15.299 -1.768 11.754 1.00 96.50 180 TYR A N 1
ATOM 1427 C CA . TYR A 1 180 ? -15.778 -1.616 10.387 1.00 96.50 180 TYR A CA 1
ATOM 1428 C C . TYR A 1 180 ? -16.530 -2.883 9.979 1.00 96.50 180 TYR A C 1
ATOM 1430 O O . TYR A 1 180 ? -16.002 -3.989 10.040 1.00 96.50 180 TYR A O 1
ATOM 1438 N N . ASN A 1 181 ? -17.788 -2.727 9.570 1.00 94.81 181 ASN A N 1
ATOM 1439 C CA . ASN A 1 181 ? -18.612 -3.861 9.170 1.00 94.81 181 ASN A CA 1
ATOM 1440 C C . ASN A 1 181 ? -18.353 -4.222 7.698 1.00 94.81 181 ASN A C 1
ATOM 1442 O O . ASN A 1 181 ? -19.023 -3.699 6.806 1.00 94.81 181 ASN A O 1
ATOM 1446 N N . LEU A 1 182 ? -17.396 -5.124 7.471 1.00 93.31 182 LEU A N 1
ATOM 1447 C CA . LEU A 1 182 ? -16.997 -5.606 6.144 1.00 93.31 182 LEU A CA 1
ATOM 1448 C C . LEU A 1 182 ? -18.108 -6.375 5.412 1.00 93.31 182 LEU A C 1
ATOM 1450 O O . LEU A 1 182 ? -18.135 -6.376 4.186 1.00 93.31 182 LEU A O 1
ATOM 1454 N N . THR A 1 183 ? -19.104 -6.913 6.127 1.00 92.44 183 THR A N 1
ATOM 1455 C CA . THR A 1 183 ? -20.261 -7.581 5.495 1.00 92.44 183 THR A CA 1
ATOM 1456 C C . THR A 1 183 ? -21.131 -6.631 4.666 1.00 92.44 183 THR A C 1
ATOM 1458 O O . THR A 1 183 ? -21.981 -7.087 3.904 1.00 92.44 183 THR A O 1
ATOM 1461 N N . LYS A 1 184 ? -20.938 -5.312 4.823 1.00 93.00 184 LYS A N 1
ATOM 1462 C CA . LYS A 1 184 ? -21.587 -4.275 4.010 1.00 93.00 184 LYS A CA 1
ATOM 1463 C C . LYS A 1 184 ? -20.910 -4.051 2.657 1.00 93.00 184 LYS A C 1
ATOM 1465 O O . LYS A 1 184 ? -21.426 -3.275 1.865 1.00 93.00 184 LYS A O 1
ATOM 1470 N N . ILE A 1 185 ? -19.760 -4.674 2.409 1.00 90.62 185 ILE A N 1
ATOM 1471 C CA . ILE A 1 185 ? -19.111 -4.662 1.101 1.00 90.62 185 ILE A CA 1
ATOM 1472 C C . ILE A 1 185 ? -19.785 -5.750 0.257 1.00 90.62 185 ILE A C 1
ATOM 1474 O O . ILE A 1 185 ? -19.556 -6.940 0.468 1.00 90.62 185 ILE A O 1
ATOM 1478 N N . ASP A 1 186 ? -20.649 -5.340 -0.670 1.00 87.88 186 ASP A N 1
ATOM 1479 C CA . ASP A 1 186 ? -21.484 -6.218 -1.506 1.00 87.88 186 ASP A CA 1
ATOM 1480 C C . ASP A 1 186 ? -21.223 -6.064 -3.019 1.00 87.88 186 ASP A C 1
ATOM 1482 O O . ASP A 1 186 ? -21.901 -6.678 -3.846 1.00 87.88 186 ASP A O 1
ATOM 1486 N N . SER A 1 187 ? -20.202 -5.284 -3.389 1.00 88.00 187 SER A N 1
ATOM 1487 C CA . SER A 1 187 ? -19.765 -5.120 -4.776 1.00 88.00 187 SER A CA 1
ATOM 1488 C C . SER A 1 187 ? -19.298 -6.448 -5.375 1.00 88.00 187 SER A C 1
ATOM 1490 O O . SER A 1 187 ? -18.423 -7.115 -4.824 1.00 88.00 187 SER A O 1
ATOM 1492 N N . ARG A 1 188 ? -19.827 -6.784 -6.558 1.00 85.62 188 ARG A N 1
ATOM 1493 C CA . ARG A 1 188 ? -19.374 -7.925 -7.376 1.00 85.62 188 ARG A CA 1
ATOM 1494 C C . ARG A 1 188 ? -18.201 -7.589 -8.300 1.00 85.62 188 ARG A C 1
ATOM 1496 O O . ARG A 1 188 ? -17.724 -8.454 -9.020 1.00 85.62 188 ARG A O 1
ATOM 1503 N N . CYS A 1 189 ? -17.754 -6.333 -8.301 1.00 88.88 189 CYS A N 1
ATOM 1504 C CA . CYS A 1 189 ? -16.663 -5.846 -9.150 1.00 88.88 189 CYS A CA 1
ATOM 1505 C C . CYS A 1 189 ? -15.327 -5.757 -8.396 1.00 88.88 189 CYS A C 1
ATOM 1507 O O . CYS A 1 189 ? -14.393 -5.116 -8.870 1.00 88.88 189 CYS A O 1
ATOM 1509 N N . THR A 1 190 ? -15.239 -6.346 -7.204 1.00 90.38 190 THR A N 1
ATOM 1510 C CA . THR A 1 190 ? -14.014 -6.348 -6.400 1.00 90.38 190 THR A CA 1
ATOM 1511 C C . THR A 1 190 ? -13.098 -7.472 -6.867 1.00 90.38 190 THR A C 1
ATOM 1513 O O . THR A 1 190 ? -13.514 -8.626 -6.878 1.00 90.38 190 THR A O 1
ATOM 1516 N N . ALA A 1 191 ? -11.860 -7.145 -7.222 1.00 92.88 191 ALA A N 1
ATOM 1517 C CA . ALA A 1 191 ? -10.803 -8.113 -7.483 1.00 92.88 191 ALA A CA 1
ATOM 1518 C C . ALA A 1 191 ? -9.827 -8.145 -6.300 1.00 92.88 191 ALA A C 1
ATOM 1520 O O . ALA A 1 191 ? -9.427 -7.090 -5.809 1.00 92.88 191 ALA A O 1
ATOM 1521 N N . ILE A 1 192 ? -9.439 -9.341 -5.867 1.00 94.12 192 ILE A N 1
ATOM 1522 C CA . ILE A 1 192 ? -8.336 -9.576 -4.938 1.00 94.12 192 ILE A CA 1
ATOM 1523 C C . ILE A 1 192 ? -7.175 -10.145 -5.745 1.00 94.12 192 ILE A C 1
ATOM 1525 O O . ILE A 1 192 ? -7.320 -11.148 -6.442 1.00 94.12 192 ILE A O 1
ATOM 1529 N N . ILE A 1 193 ? -6.025 -9.491 -5.643 1.00 95.56 193 ILE A N 1
ATOM 1530 C CA . ILE A 1 193 ? -4.757 -9.953 -6.198 1.00 95.56 193 ILE A CA 1
ATOM 1531 C C . ILE A 1 193 ? -3.783 -9.976 -5.024 1.00 95.56 193 ILE A C 1
ATOM 1533 O O . ILE A 1 193 ? -3.641 -8.966 -4.340 1.00 95.56 193 ILE A O 1
ATOM 1537 N N . PHE A 1 194 ? -3.178 -11.126 -4.750 1.00 96.56 194 PHE A N 1
ATOM 1538 C CA . PHE A 1 194 ? -2.303 -11.315 -3.591 1.00 96.56 194 PHE A CA 1
ATOM 1539 C C . PHE A 1 194 ? -1.156 -12.274 -3.919 1.00 96.56 194 PHE A C 1
ATOM 1541 O O . PHE A 1 194 ? -1.190 -12.976 -4.931 1.00 96.56 194 PHE A O 1
ATOM 1548 N N . SER A 1 195 ? -0.137 -12.327 -3.067 1.00 97.19 195 SER A N 1
ATOM 1549 C CA . SER A 1 195 ? 1.018 -13.209 -3.235 1.00 97.19 195 SER A CA 1
ATOM 1550 C C . SER A 1 195 ? 1.372 -13.917 -1.929 1.00 97.19 195 SER A C 1
ATOM 1552 O O . SER A 1 195 ? 0.841 -13.614 -0.865 1.00 97.19 195 SER A O 1
ATOM 1554 N N . GLN A 1 196 ? 2.237 -14.930 -2.015 1.00 96.44 196 GLN A N 1
ATOM 1555 C CA . GLN A 1 196 ? 2.628 -15.726 -0.848 1.00 96.44 196 GLN A CA 1
ATOM 1556 C C . GLN A 1 196 ? 3.652 -15.019 0.053 1.00 96.44 196 GLN A C 1
ATOM 1558 O O . GLN A 1 196 ? 3.678 -15.297 1.248 1.00 96.44 196 GLN A O 1
ATOM 1563 N N . ASN A 1 197 ? 4.509 -14.169 -0.521 1.00 97.00 197 ASN A N 1
ATOM 1564 C CA . ASN A 1 197 ? 5.643 -13.534 0.158 1.00 97.00 197 ASN A CA 1
ATOM 1565 C C . ASN A 1 197 ? 5.388 -12.050 0.482 1.00 97.00 197 ASN A C 1
ATOM 1567 O O . ASN A 1 197 ? 6.324 -11.296 0.732 1.00 97.00 197 ASN A O 1
ATOM 1571 N N . ASP A 1 198 ? 4.127 -11.615 0.483 1.00 96.44 198 ASP A N 1
ATOM 1572 C CA . ASP A 1 198 ? 3.752 -10.286 0.962 1.00 96.44 198 ASP A CA 1
ATOM 1573 C C . ASP A 1 198 ? 3.769 -10.269 2.500 1.00 96.44 198 ASP A C 1
ATOM 1575 O O . ASP A 1 198 ? 2.985 -10.961 3.146 1.00 96.44 198 ASP A O 1
ATOM 1579 N N . TRP A 1 199 ? 4.696 -9.509 3.092 1.00 94.75 199 TRP A N 1
ATOM 1580 C CA . TRP A 1 199 ? 4.851 -9.414 4.552 1.00 94.75 199 TRP A CA 1
ATOM 1581 C C . TRP A 1 199 ? 3.940 -8.363 5.203 1.00 94.75 199 TRP A C 1
ATOM 1583 O O . TRP A 1 199 ? 3.916 -8.251 6.428 1.00 94.75 199 TRP A O 1
ATOM 1593 N N . ILE A 1 200 ? 3.222 -7.569 4.406 1.00 92.81 200 ILE A N 1
ATOM 1594 C CA . ILE A 1 200 ? 2.336 -6.496 4.878 1.00 92.81 200 ILE A CA 1
ATOM 1595 C C . ILE A 1 200 ? 0.865 -6.881 4.706 1.00 92.81 200 ILE A C 1
ATOM 1597 O O . ILE A 1 200 ? 0.024 -6.486 5.507 1.00 92.81 200 ILE A O 1
ATOM 1601 N N . SER A 1 201 ? 0.541 -7.601 3.637 1.00 93.56 201 SER A N 1
ATOM 1602 C CA . SER A 1 201 ? -0.790 -8.127 3.324 1.00 93.56 201 SER A CA 1
ATOM 1603 C C . SER A 1 201 ? -0.696 -9.636 3.146 1.00 93.56 201 SER A C 1
ATOM 1605 O O . SER A 1 201 ? -0.877 -10.164 2.047 1.00 93.56 201 SER A O 1
ATOM 1607 N N . ASP A 1 202 ? -0.348 -10.318 4.235 1.00 94.38 202 ASP A N 1
ATOM 1608 C CA . ASP A 1 202 ? -0.071 -11.745 4.203 1.00 94.38 202 ASP A CA 1
ATOM 1609 C C . ASP A 1 202 ? -1.334 -12.573 3.878 1.00 94.38 202 ASP A C 1
ATOM 1611 O O . ASP A 1 202 ? -2.469 -12.110 4.054 1.00 94.38 202 ASP A O 1
ATOM 1615 N N . PRO A 1 203 ? -1.173 -13.812 3.378 1.00 96.19 203 PRO A N 1
ATOM 1616 C CA . PRO A 1 203 ? -2.303 -14.635 2.960 1.00 96.19 203 PRO A CA 1
ATOM 1617 C C . PRO A 1 203 ? -3.365 -14.904 4.035 1.00 96.19 203 PRO A C 1
ATOM 1619 O O . PRO A 1 203 ? -4.525 -15.107 3.662 1.00 96.19 203 PRO A O 1
ATOM 1622 N N . ASP A 1 204 ? -3.010 -14.905 5.323 1.00 95.56 204 ASP A N 1
ATOM 1623 C CA . ASP A 1 204 ? -3.963 -15.133 6.411 1.00 95.56 204 ASP A CA 1
ATOM 1624 C C . ASP A 1 204 ? -4.856 -13.899 6.607 1.00 95.56 204 ASP A C 1
ATOM 1626 O O . ASP A 1 204 ? -6.075 -14.037 6.738 1.00 95.56 204 ASP A O 1
ATOM 1630 N N . ASP A 1 205 ? -4.294 -12.690 6.523 1.00 94.56 205 ASP A N 1
ATOM 1631 C CA . ASP A 1 205 ? -5.061 -11.437 6.538 1.00 94.56 205 ASP A CA 1
ATOM 1632 C C . ASP A 1 205 ? -5.958 -11.294 5.292 1.00 94.56 205 ASP A C 1
ATOM 1634 O O . ASP A 1 205 ? -7.108 -10.839 5.379 1.00 94.56 205 ASP A O 1
ATOM 1638 N N . VAL A 1 206 ? -5.490 -11.750 4.124 1.00 95.19 206 VAL A N 1
ATOM 1639 C CA . VAL A 1 206 ? -6.332 -11.828 2.918 1.00 95.19 206 VAL A CA 1
ATOM 1640 C C . VAL A 1 206 ? -7.476 -12.823 3.128 1.00 95.19 206 VAL A C 1
ATOM 1642 O O . VAL A 1 206 ? -8.615 -12.539 2.750 1.00 95.19 206 VAL A O 1
ATOM 1645 N N . GLN A 1 207 ? -7.217 -13.971 3.761 1.00 94.94 207 GLN A N 1
ATOM 1646 C CA . GLN A 1 207 ? -8.268 -14.934 4.086 1.00 94.94 207 GLN A CA 1
ATOM 1647 C C . GLN A 1 207 ? -9.280 -14.358 5.082 1.00 94.94 207 GLN A C 1
ATOM 1649 O O . GLN A 1 207 ? -10.484 -14.491 4.865 1.00 94.94 207 GLN A O 1
ATOM 1654 N N . PHE A 1 208 ? -8.820 -13.635 6.107 1.00 93.56 208 PHE A N 1
ATOM 1655 C CA . PHE A 1 208 ? -9.697 -12.900 7.015 1.00 93.56 208 PHE A CA 1
ATOM 1656 C C . PHE A 1 208 ? -10.623 -11.941 6.250 1.00 93.56 208 PHE A C 1
ATOM 1658 O O . PHE A 1 208 ? -11.826 -11.909 6.512 1.00 93.56 208 PHE A O 1
ATOM 1665 N N . LEU A 1 209 ? -10.104 -11.192 5.270 1.00 93.31 209 LEU A N 1
ATOM 1666 C CA . LEU A 1 209 ? -10.928 -10.313 4.435 1.00 93.31 209 LEU A CA 1
ATOM 1667 C C . LEU A 1 209 ? -11.990 -11.101 3.650 1.00 93.31 209 LEU A C 1
ATOM 1669 O O . LEU A 1 209 ? -13.155 -10.689 3.632 1.00 93.31 209 LEU A O 1
ATOM 1673 N N . ARG A 1 210 ? -11.613 -12.229 3.031 1.00 92.00 210 ARG A N 1
ATOM 1674 C CA . ARG A 1 210 ? -12.542 -13.096 2.280 1.00 92.00 210 ARG A CA 1
ATOM 1675 C C . ARG A 1 210 ? -13.687 -13.595 3.152 1.00 92.00 210 ARG A C 1
ATOM 1677 O O . ARG A 1 210 ? -14.835 -13.544 2.725 1.00 92.00 210 ARG A O 1
ATOM 1684 N N . ASP A 1 211 ? -13.385 -14.026 4.372 1.00 92.19 211 ASP A N 1
ATOM 1685 C CA . ASP A 1 211 ? -14.380 -14.589 5.287 1.00 92.19 211 ASP A CA 1
ATOM 1686 C C . ASP A 1 211 ? -15.407 -13.541 5.754 1.00 92.19 211 ASP A C 1
ATOM 1688 O O . ASP A 1 211 ? -16.536 -13.876 6.121 1.00 92.19 211 ASP A O 1
ATOM 1692 N N . GLN A 1 212 ? -15.027 -12.259 5.762 1.00 91.50 212 GLN A N 1
ATOM 1693 C CA . GLN A 1 212 ? -15.874 -11.166 6.245 1.00 91.50 212 GLN A CA 1
ATOM 1694 C C . GLN A 1 212 ? -16.689 -10.481 5.139 1.00 91.50 212 GLN A C 1
ATOM 1696 O O . GLN A 1 212 ? -17.767 -9.936 5.409 1.00 91.50 212 GLN A O 1
ATOM 1701 N N . VAL A 1 213 ? -16.187 -10.458 3.905 1.00 91.69 213 VAL A N 1
ATOM 1702 C CA . VAL A 1 213 ? -16.859 -9.814 2.771 1.00 91.69 213 VAL A CA 1
ATOM 1703 C C . VAL A 1 213 ? -17.909 -10.762 2.189 1.00 91.69 213 VAL A C 1
ATOM 1705 O O . VAL A 1 213 ? -17.620 -11.895 1.831 1.00 91.69 213 VAL A O 1
ATOM 1708 N N . LYS A 1 214 ? -19.162 -10.300 2.079 1.00 78.81 214 LYS A N 1
ATOM 1709 C CA . LYS A 1 214 ? -20.278 -11.124 1.571 1.00 78.81 214 LYS A CA 1
ATOM 1710 C C . LYS A 1 214 ? -20.318 -11.251 0.045 1.00 78.81 214 LYS A C 1
ATOM 1712 O O . LYS A 1 214 ? -21.014 -12.125 -0.469 1.00 78.81 214 LYS A O 1
ATOM 1717 N N . GLY A 1 215 ? -19.676 -10.331 -0.674 1.00 70.62 215 GLY A N 1
ATOM 1718 C CA . GLY A 1 215 ? -19.691 -10.286 -2.134 1.00 70.62 215 GLY A CA 1
ATOM 1719 C C . GLY A 1 215 ? -18.872 -11.409 -2.772 1.00 70.62 215 GLY A C 1
ATOM 1720 O O . GLY A 1 215 ? -17.861 -11.840 -2.231 1.00 70.62 215 GLY A O 1
ATOM 1721 N N . GLN A 1 216 ? -19.290 -11.855 -3.957 1.00 81.12 216 GLN A N 1
ATOM 1722 C CA . GLN A 1 216 ? -18.433 -12.666 -4.818 1.00 81.12 216 GLN A CA 1
ATOM 1723 C C . GLN A 1 216 ? -17.392 -11.747 -5.466 1.00 81.12 216 GLN A C 1
ATOM 1725 O O . GLN A 1 216 ? -17.761 -10.736 -6.068 1.00 81.12 216 GLN A O 1
ATOM 1730 N N . PHE A 1 217 ? -16.111 -12.094 -5.348 1.00 90.94 217 PHE A N 1
ATOM 1731 C CA . PHE A 1 217 ? -15.044 -11.363 -6.024 1.00 90.94 217 PHE A CA 1
ATOM 1732 C C . PHE A 1 217 ? -15.107 -11.602 -7.538 1.00 90.94 217 PHE A C 1
ATOM 1734 O O . PHE A 1 217 ? -15.323 -12.727 -7.990 1.00 90.94 217 PHE A O 1
ATOM 1741 N N . LEU A 1 218 ? -14.903 -10.539 -8.317 1.00 94.38 218 LEU A N 1
ATOM 1742 C CA . LEU A 1 218 ? -14.725 -10.596 -9.770 1.00 94.38 218 LEU A CA 1
ATOM 1743 C C . LEU A 1 218 ? -13.515 -11.460 -10.137 1.00 94.38 218 LEU A C 1
ATOM 1745 O O . LEU A 1 218 ? -13.533 -12.189 -11.124 1.00 94.38 218 LEU A O 1
ATOM 1749 N N . LEU A 1 219 ? -12.463 -11.341 -9.333 1.00 94.44 219 LEU A N 1
ATOM 1750 C CA . LEU A 1 219 ? -11.218 -12.074 -9.460 1.00 94.44 219 LEU A CA 1
ATOM 1751 C C . LEU A 1 219 ? -10.673 -12.320 -8.057 1.00 94.44 219 LEU A C 1
ATOM 1753 O O . LEU A 1 219 ? -10.690 -11.419 -7.224 1.00 94.44 219 LEU A O 1
ATOM 1757 N N . ASP A 1 220 ? -10.175 -13.521 -7.817 1.00 93.69 220 ASP A N 1
ATOM 1758 C CA . ASP A 1 220 ? -9.395 -13.856 -6.633 1.00 93.69 220 ASP A CA 1
ATOM 1759 C C . ASP A 1 220 ? -8.153 -14.600 -7.121 1.00 93.69 220 ASP A C 1
ATOM 1761 O O . ASP A 1 220 ? -8.213 -15.780 -7.473 1.00 93.69 220 ASP A O 1
ATOM 1765 N N . TYR A 1 221 ? -7.063 -13.855 -7.295 1.00 95.62 221 TYR A N 1
ATOM 1766 C CA . TYR A 1 221 ? -5.877 -14.312 -8.005 1.00 95.62 221 TYR A CA 1
ATOM 1767 C C . TYR A 1 221 ? -4.646 -14.281 -7.111 1.00 95.62 221 TYR A C 1
ATOM 1769 O O . TYR A 1 221 ? -4.220 -13.229 -6.631 1.00 95.62 221 TYR A O 1
ATOM 1777 N N . LYS A 1 222 ? -4.040 -15.456 -6.944 1.00 96.56 222 LYS A N 1
ATOM 1778 C CA . LYS A 1 222 ? -2.724 -15.596 -6.333 1.00 96.56 222 LYS A CA 1
ATOM 1779 C C . LYS A 1 222 ? -1.655 -15.479 -7.411 1.00 96.56 222 LYS A C 1
ATOM 1781 O O . LYS A 1 222 ? -1.619 -16.303 -8.323 1.00 96.56 222 LYS A O 1
ATOM 1786 N N . VAL A 1 223 ? -0.760 -14.508 -7.275 1.00 96.12 223 VAL A N 1
ATOM 1787 C CA . VAL A 1 223 ? 0.402 -14.375 -8.157 1.00 96.12 223 VAL A CA 1
ATOM 1788 C C . VAL A 1 223 ? 1.277 -15.637 -8.036 1.00 96.12 223 VAL A C 1
ATOM 1790 O O . VAL A 1 223 ? 1.593 -16.049 -6.916 1.00 96.12 223 VAL A O 1
ATOM 1793 N N . PRO A 1 224 ? 1.658 -16.286 -9.156 1.00 95.25 224 PRO A N 1
ATOM 1794 C CA . PRO A 1 224 ? 2.359 -17.574 -9.134 1.00 95.25 224 PRO A CA 1
ATOM 1795 C C . PRO A 1 224 ? 3.831 -17.462 -8.714 1.00 95.25 224 PRO A C 1
ATOM 1797 O O . PRO A 1 224 ? 4.454 -18.466 -8.369 1.00 95.25 224 PRO A O 1
ATOM 1800 N N . PHE A 1 225 ? 4.394 -16.256 -8.732 1.00 95.12 225 PHE A N 1
ATOM 1801 C CA . PHE A 1 225 ? 5.768 -15.995 -8.329 1.00 95.12 225 PHE A CA 1
ATOM 1802 C C . PHE A 1 225 ? 5.915 -16.108 -6.809 1.00 95.12 225 PHE A C 1
ATOM 1804 O O . PHE A 1 225 ? 5.367 -15.315 -6.047 1.00 95.12 225 PHE A O 1
ATOM 1811 N N . LEU A 1 226 ? 6.675 -17.112 -6.361 1.00 94.69 226 LEU A N 1
ATOM 1812 C CA . LEU A 1 226 ? 6.814 -17.433 -4.937 1.00 94.69 226 LEU A CA 1
ATOM 1813 C C . LEU A 1 226 ? 7.470 -16.318 -4.116 1.00 94.69 226 LEU A C 1
ATOM 1815 O O . LEU A 1 226 ? 7.192 -16.233 -2.925 1.00 94.69 226 LEU A O 1
ATOM 1819 N N . GLN A 1 227 ? 8.333 -15.502 -4.729 1.00 96.06 227 GLN A N 1
ATOM 1820 C CA . GLN A 1 227 ? 9.008 -14.389 -4.055 1.00 96.06 227 GLN A CA 1
ATOM 1821 C C . GLN A 1 227 ? 8.259 -13.062 -4.170 1.00 96.06 227 GLN A C 1
ATOM 1823 O O . GLN A 1 227 ? 8.616 -12.146 -3.439 1.00 96.06 227 GLN A O 1
ATOM 1828 N N . TRP A 1 228 ? 7.180 -12.990 -4.960 1.00 96.94 228 TRP A N 1
ATOM 1829 C CA . TRP A 1 228 ? 6.443 -11.746 -5.180 1.00 96.94 228 TRP A CA 1
ATOM 1830 C C . TRP A 1 228 ? 6.004 -11.136 -3.855 1.00 96.94 228 TRP A C 1
ATOM 1832 O O . TRP A 1 228 ? 5.208 -11.726 -3.115 1.00 96.94 228 TRP A O 1
ATOM 1842 N N . ASN A 1 229 ? 6.564 -9.979 -3.551 1.00 96.44 229 ASN A N 1
ATOM 1843 C CA . ASN A 1 229 ? 6.441 -9.278 -2.289 1.00 96.44 229 ASN A CA 1
ATOM 1844 C C . ASN A 1 229 ? 5.408 -8.140 -2.393 1.00 96.44 229 ASN A C 1
ATOM 1846 O O . ASN A 1 229 ? 4.741 -7.963 -3.416 1.00 96.44 229 ASN A O 1
ATOM 1850 N N . HIS A 1 230 ? 5.274 -7.351 -1.328 1.00 95.56 230 HIS A N 1
ATOM 1851 C CA . HIS A 1 230 ? 4.277 -6.280 -1.258 1.00 95.56 230 HIS A CA 1
ATOM 1852 C C . HIS A 1 230 ? 4.435 -5.189 -2.331 1.00 95.56 230 HIS A C 1
ATOM 1854 O O . HIS A 1 230 ? 3.449 -4.640 -2.824 1.00 95.56 230 HIS A O 1
ATOM 1860 N N . ALA A 1 231 ? 5.669 -4.827 -2.686 1.00 93.19 231 ALA A N 1
ATOM 1861 C CA . ALA A 1 231 ? 5.914 -3.752 -3.642 1.00 93.19 231 ALA A CA 1
ATOM 1862 C C . ALA A 1 231 ? 5.857 -4.222 -5.095 1.00 93.19 231 ALA A C 1
ATOM 1864 O O . ALA A 1 231 ? 5.673 -3.386 -5.979 1.00 93.19 231 ALA A O 1
ATOM 1865 N N . ASP A 1 232 ? 5.971 -5.523 -5.363 1.00 94.44 232 ASP A N 1
ATOM 1866 C CA . ASP A 1 232 ? 6.024 -6.037 -6.733 1.00 94.44 232 ASP A CA 1
ATOM 1867 C C . ASP A 1 232 ? 4.717 -5.791 -7.501 1.00 94.44 232 ASP A C 1
ATOM 1869 O O . ASP A 1 232 ? 4.746 -5.601 -8.710 1.00 94.44 232 ASP A O 1
ATOM 1873 N N . PHE A 1 233 ? 3.580 -5.625 -6.813 1.00 92.62 233 PHE A N 1
ATOM 1874 C CA . PHE A 1 233 ? 2.321 -5.173 -7.430 1.00 92.62 233 PHE A CA 1
ATOM 1875 C C . PHE A 1 233 ? 2.399 -3.783 -8.082 1.00 92.62 233 PHE A C 1
ATOM 1877 O O . PHE A 1 233 ? 1.515 -3.416 -8.857 1.00 92.62 233 PHE A O 1
ATOM 1884 N N . ILE A 1 234 ? 3.420 -2.993 -7.745 1.00 90.50 234 ILE A N 1
ATOM 1885 C CA . ILE A 1 234 ? 3.623 -1.632 -8.249 1.00 90.50 234 ILE A CA 1
ATOM 1886 C C . ILE A 1 234 ? 4.957 -1.516 -8.995 1.00 90.50 234 ILE A C 1
ATOM 1888 O O . ILE A 1 234 ? 5.026 -0.868 -10.039 1.00 90.50 234 ILE A O 1
ATOM 1892 N N . TRP A 1 235 ? 6.020 -2.116 -8.454 1.00 91.12 235 TRP A N 1
ATOM 1893 C CA . TRP A 1 235 ? 7.401 -1.971 -8.924 1.00 91.12 235 TRP A CA 1
ATOM 1894 C C . TRP A 1 235 ? 7.981 -3.228 -9.570 1.00 91.12 235 TRP A C 1
ATOM 1896 O O . TRP A 1 235 ? 9.115 -3.189 -10.050 1.00 91.12 235 TRP A O 1
ATOM 1906 N N . GLY A 1 236 ? 7.220 -4.323 -9.602 1.00 91.75 236 GLY A N 1
ATOM 1907 C CA . GLY A 1 236 ? 7.632 -5.545 -10.272 1.00 91.75 236 GLY A CA 1
ATOM 1908 C C . GLY A 1 236 ? 7.824 -5.291 -11.763 1.00 91.75 236 GLY A C 1
ATOM 1909 O O . GLY A 1 236 ? 7.039 -4.578 -12.399 1.00 91.75 236 GLY A O 1
ATOM 1910 N N . ILE A 1 237 ? 8.882 -5.859 -12.335 1.00 87.81 237 ILE A N 1
ATOM 1911 C CA . ILE A 1 237 ? 9.118 -5.796 -13.782 1.00 87.81 237 ILE A CA 1
ATOM 1912 C C . ILE A 1 237 ? 7.993 -6.478 -14.575 1.00 87.81 237 ILE A C 1
ATOM 1914 O O . ILE A 1 237 ? 7.699 -6.027 -15.679 1.00 87.81 237 ILE A O 1
ATOM 1918 N N . GLU A 1 238 ? 7.331 -7.486 -13.997 1.00 85.12 238 GLU A N 1
ATOM 1919 C CA . GLU A 1 238 ? 6.210 -8.226 -14.602 1.00 85.12 238 GLU A CA 1
ATOM 1920 C C . GLU A 1 238 ? 4.831 -7.813 -14.045 1.00 85.12 238 GLU A C 1
ATOM 1922 O O . GLU A 1 238 ? 3.862 -8.564 -14.139 1.00 85.12 238 GLU A O 1
ATOM 1927 N N . ALA A 1 239 ? 4.716 -6.633 -13.424 1.00 82.25 239 ALA A N 1
ATOM 1928 C CA . ALA A 1 239 ? 3.464 -6.172 -12.812 1.00 82.25 239 ALA A CA 1
ATOM 1929 C C . ALA A 1 239 ? 2.395 -5.693 -13.817 1.00 82.25 239 ALA A C 1
ATOM 1931 O O . ALA A 1 239 ? 1.227 -5.567 -13.439 1.00 82.25 239 ALA A O 1
ATOM 1932 N N . ALA A 1 240 ? 2.786 -5.392 -15.061 1.00 61.66 240 ALA A N 1
ATOM 1933 C CA . ALA A 1 240 ? 1.951 -4.787 -16.105 1.00 61.66 240 ALA A CA 1
ATOM 1934 C C . ALA A 1 240 ? 1.948 -5.610 -17.399 1.00 61.66 240 ALA A C 1
ATOM 1936 O O . ALA A 1 240 ? 3.013 -6.168 -17.742 1.00 61.66 240 ALA A O 1
#